Protein 2VW8 (pdb70)

Nearest PDB structures (foldseek):
  3dh8-assembly1_A  TM=9.959E-01  e=2.891E-63  Pseudomonas aeruginosa
  7r3f-assembly1_A  TM=9.968E-01  e=2.001E-63  Pseudomonas aeruginosa PAO1
  7r3e-assembly1_B  TM=9.995E-01  e=2.630E-62  Pseudomonas aeruginosa PAO1
  7r3e-assembly1_A  TM=9.960E-01  e=5.164E-62  Pseudomonas aeruginosa PAO1
  7tz9-assembly1_A  TM=9.793E-01  e=2.973E-62  Pseudomonas aeruginosa UCBPP-PA14

Structure (mmCIF, N/CA/C/O backbone):
data_2VW8
#
_entry.id   2VW8
#
_cell.length_a   103.370
_cell.length_b   57.690
_cell.length_c   50.240
_cell.angle_alpha   90.00
_cell.angle_beta   97.07
_cell.angle_gamma   90.00
#
_symmetry.space_group_name_H-M   'C 1 2 1'
#
loop_
_entity.id
_entity.type
_entity.pdbx_description
1 polymer PA1000
2 non-polymer 'FE (II) ION'
3 non-polymer 'CACODYLATE ION'
4 non-polymer 1,2-ETHANEDIOL
5 water water
#
loop_
_atom_site.group_PDB
_atom_site.id
_atom_site.type_symbol
_atom_site.label_atom_id
_atom_site.label_alt_id
_atom_site.label_comp_id
_atom_site.label_asym_id
_atom_site.label_entity_id
_atom_site.label_seq_id
_atom_site.pdbx_PDB_ins_code
_atom_site.Cartn_x
_atom_site.Cartn_y
_atom_site.Cartn_z
_atom_site.occupancy
_atom_site.B_iso_or_equiv
_atom_site.auth_seq_id
_atom_site.auth_comp_id
_atom_site.auth_asym_id
_atom_site.auth_atom_id
_atom_site.pdbx_PDB_model_num
ATOM 1 N N . GLY A 1 1 ? 31.558 12.307 -15.549 1.00 28.45 -1 GLY A N 1
ATOM 2 C CA . GLY A 1 1 ? 31.674 10.894 -16.006 1.00 27.85 -1 GLY A CA 1
ATOM 3 C C . GLY A 1 1 ? 31.338 9.934 -14.888 1.00 26.34 -1 GLY A C 1
ATOM 4 O O . GLY A 1 1 ? 30.700 10.318 -13.915 1.00 26.05 -1 GLY A O 1
ATOM 5 N N . SER A 1 2 ? 31.758 8.681 -15.028 1.00 26.13 0 SER A N 1
ATOM 6 C CA A SER A 1 2 ? 31.550 7.683 -13.985 0.50 25.15 0 SER A CA 1
ATOM 7 C CA B SER A 1 2 ? 31.555 7.684 -13.978 0.50 25.30 0 SER A CA 1
ATOM 8 C C . SER A 1 2 ? 32.625 7.847 -12.901 1.00 24.50 0 SER A C 1
ATOM 9 O O . SER A 1 2 ? 33.808 7.976 -13.204 1.00 25.20 0 SER A O 1
ATOM 14 N N . MET A 1 3 ? 32.216 7.839 -11.640 1.00 24.39 1 MET A N 1
ATOM 15 C CA A MET A 1 3 ? 33.160 7.955 -10.529 0.50 23.47 1 MET A CA 1
ATOM 16 C CA B MET A 1 3 ? 33.172 7.937 -10.553 0.50 24.14 1 MET A CA 1
ATOM 17 C C . MET A 1 3 ? 32.937 6.827 -9.539 1.00 22.93 1 MET A C 1
ATOM 18 O O . MET A 1 3 ? 31.841 6.260 -9.454 1.00 22.88 1 MET A O 1
ATOM 27 N N . LEU A 1 4 ? 33.980 6.516 -8.787 1.00 23.08 2 LEU A N 1
ATOM 28 C CA . LEU A 1 4 ? 33.929 5.447 -7.824 1.00 22.30 2 LEU A CA 1
ATOM 29 C C . LEU A 1 4 ? 33.461 5.914 -6.445 1.00 21.48 2 LEU A C 1
ATOM 30 O O . LEU A 1 4 ? 33.677 5.213 -5.467 1.00 2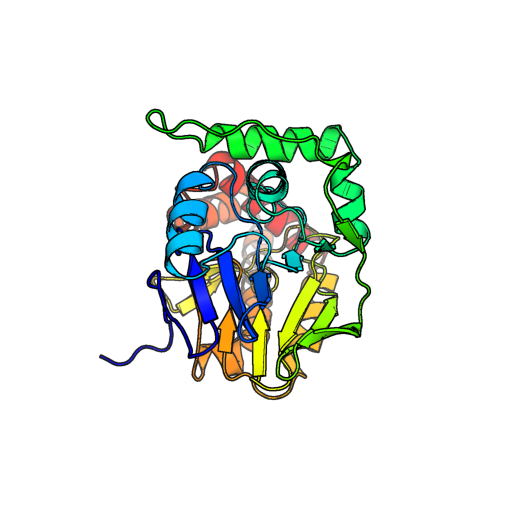0.22 2 LEU A O 1
ATOM 35 N N . ARG A 1 5 ? 32.819 7.086 -6.381 1.00 22.00 3 ARG A N 1
ATOM 36 C CA . ARG A 1 5 ? 32.249 7.616 -5.132 1.00 22.03 3 ARG A CA 1
ATOM 37 C C . ARG A 1 5 ? 30.875 8.233 -5.386 1.00 22.09 3 ARG A C 1
ATOM 38 O O . ARG A 1 5 ? 30.702 9.000 -6.341 1.00 23.63 3 ARG A O 1
ATOM 46 N N . LEU A 1 6 ? 29.904 7.886 -4.542 1.00 20.96 4 LEU A N 1
ATOM 47 C CA . LEU A 1 6 ? 28.583 8.516 -4.553 1.00 21.33 4 LEU A CA 1
ATOM 48 C C . LEU A 1 6 ? 28.499 9.411 -3.334 1.00 20.56 4 LEU A C 1
ATOM 49 O O . LEU A 1 6 ? 28.689 8.956 -2.206 1.00 19.55 4 LEU A O 1
ATOM 54 N N . SER A 1 7 ? 28.218 10.686 -3.553 1.00 20.98 5 SER A N 1
ATOM 55 C CA . SER A 1 7 ? 28.389 11.680 -2.507 1.00 21.45 5 SER A CA 1
ATOM 56 C C . SER A 1 7 ? 27.336 12.777 -2.559 1.00 22.03 5 SER A C 1
ATOM 57 O O . SER A 1 7 ? 27.665 13.960 -2.413 1.00 24.34 5 SER A O 1
ATOM 60 N N . ALA A 1 8 ? 26.084 12.391 -2.807 1.00 21.52 6 ALA A N 1
ATOM 61 C CA . ALA A 1 8 ? 24.964 13.331 -2.886 1.00 21.22 6 ALA A CA 1
ATOM 62 C C . ALA A 1 8 ? 23.798 12.823 -2.032 1.00 20.25 6 ALA A C 1
ATOM 63 O O . ALA A 1 8 ? 23.471 11.630 -2.082 1.00 21.60 6 ALA A O 1
ATOM 65 N N . PRO A 1 9 ? 23.174 13.709 -1.236 1.00 19.07 7 PRO A N 1
ATOM 66 C CA . PRO A 1 9 ? 21.976 13.315 -0.494 1.00 18.49 7 PRO A CA 1
ATOM 67 C C . PRO A 1 9 ? 20.913 12.704 -1.396 1.00 18.40 7 PRO A C 1
ATOM 68 O O . PRO A 1 9 ? 20.694 13.178 -2.522 1.00 19.56 7 PRO A O 1
ATOM 72 N N . GLY A 1 10 ? 20.262 11.657 -0.899 1.00 17.33 8 GLY A N 1
ATOM 73 C CA . GLY A 1 10 ? 19.235 10.937 -1.645 1.00 17.94 8 GLY A CA 1
ATOM 74 C C . GLY A 1 10 ? 19.580 9.476 -1.799 1.00 17.18 8 GLY A C 1
ATOM 75 O O . GLY A 1 10 ? 20.392 8.934 -1.056 1.00 15.93 8 GLY A O 1
ATOM 76 N N . GLN A 1 11 ? 18.963 8.828 -2.775 1.00 17.95 9 GLN A N 1
ATOM 77 C CA . GLN A 1 11 ? 19.126 7.391 -2.942 1.00 18.29 9 GLN A CA 1
ATOM 78 C C . GLN A 1 11 ? 20.527 7.053 -3.431 1.00 17.84 9 GLN A C 1
ATOM 79 O O . GLN A 1 11 ? 21.027 7.673 -4.380 1.00 19.17 9 GLN A O 1
ATOM 85 N N . LEU A 1 12 ? 21.163 6.094 -2.765 1.00 17.07 10 LEU A N 1
ATOM 86 C CA . LEU A 1 12 ? 22.475 5.575 -3.167 1.00 16.68 10 LEU A CA 1
ATOM 87 C C . LEU A 1 12 ? 22.377 4.182 -3.779 1.00 16.82 10 LEU A C 1
ATOM 88 O O . LEU A 1 12 ? 23.223 3.788 -4.578 1.00 17.51 10 LEU A O 1
ATOM 93 N N . ASP A 1 13 ? 21.351 3.434 -3.390 1.00 16.58 11 ASP A N 1
ATOM 94 C CA . ASP A 1 13 ? 21.142 2.075 -3.857 1.00 16.70 11 ASP A CA 1
ATOM 95 C C . ASP A 1 13 ? 19.661 1.816 -3.599 1.00 16.95 11 ASP A C 1
ATOM 96 O O . ASP A 1 13 ? 18.999 2.659 -2.985 1.00 17.00 11 ASP A O 1
ATOM 101 N N . ASP A 1 14 ? 19.120 0.695 -4.046 1.00 17.56 12 ASP A N 1
ATOM 102 C CA . ASP A 1 14 ? 17.665 0.544 -3.916 1.00 18.04 12 ASP A CA 1
ATOM 103 C C . ASP A 1 14 ? 17.189 0.357 -2.473 1.00 17.23 12 ASP A C 1
ATOM 104 O O . ASP A 1 14 ? 16.006 0.542 -2.213 1.00 17.85 12 ASP A O 1
ATOM 109 N N . ASP A 1 15 ? 18.100 0.065 -1.538 1.00 15.41 13 ASP A N 1
ATOM 110 C CA . ASP A 1 15 ? 17.758 -0.046 -0.115 1.00 14.36 13 ASP A CA 1
ATOM 111 C C . ASP A 1 15 ? 18.385 1.036 0.763 1.00 13.13 13 ASP A C 1
ATOM 112 O O . ASP A 1 15 ? 18.236 0.992 1.982 1.00 13.06 13 ASP A O 1
ATOM 117 N N . LEU A 1 16 ? 19.086 1.997 0.168 1.00 12.92 14 LEU A N 1
ATOM 118 C CA . LEU A 1 16 ? 20.001 2.856 0.922 1.00 12.34 14 LEU A CA 1
ATOM 119 C C . LEU A 1 16 ? 19.910 4.297 0.466 1.00 12.35 14 LEU A C 1
ATOM 120 O O . LEU A 1 16 ? 19.996 4.573 -0.732 1.00 13.31 14 LEU A O 1
ATOM 125 N N . CYS A 1 17 ? 19.770 5.204 1.429 1.00 12.05 15 CYS A N 1
ATOM 126 C CA . CYS A 1 17 ? 19.780 6.636 1.169 1.00 12.73 15 CYS A CA 1
ATOM 127 C C . CYS A 1 17 ? 20.773 7.326 2.079 1.00 12.00 15 CYS A C 1
ATOM 128 O O . CYS A 1 17 ? 21.063 6.848 3.169 1.00 11.86 15 CYS A O 1
ATOM 131 N N . LEU A 1 18 ? 21.286 8.456 1.604 1.00 12.21 16 LEU A N 1
ATOM 132 C CA . LEU A 1 18 ? 22.133 9.339 2.390 1.00 11.76 16 LEU A CA 1
ATOM 133 C C . LEU A 1 18 ? 21.265 10.510 2.862 1.00 12.05 16 LEU A C 1
ATOM 134 O O . LEU A 1 18 ? 20.635 11.201 2.038 1.00 12.47 16 LEU A O 1
ATOM 139 N N . LEU A 1 19 ? 21.218 10.700 4.179 1.00 11.36 17 LEU A N 1
ATOM 140 C CA . LEU A 1 19 ? 20.514 11.805 4.798 1.00 12.12 17 LEU A CA 1
ATOM 141 C C . LEU A 1 19 ? 21.504 12.820 5.290 1.00 12.16 17 LEU A C 1
ATOM 142 O O . LEU A 1 19 ? 22.597 12.480 5.740 1.00 11.26 17 LEU A O 1
ATOM 147 N N . GLY A 1 20 ? 21.103 14.080 5.218 1.00 12.76 18 GLY A N 1
ATOM 148 C CA . GLY A 1 20 ? 21.908 15.172 5.743 1.00 13.70 18 GLY A CA 1
ATOM 149 C C . GLY A 1 20 ? 23.071 15.602 4.875 1.00 14.15 18 GLY A C 1
ATOM 150 O O . GLY A 1 20 ? 22.966 15.708 3.648 1.00 15.34 18 GLY A O 1
ATOM 151 N N . ASP A 1 21 ? 24.180 15.872 5.554 1.00 14.48 19 ASP A N 1
ATOM 152 C CA . ASP A 1 21 ? 25.397 16.426 4.979 1.00 14.79 19 ASP A CA 1
ATOM 153 C C . ASP A 1 21 ? 26.339 15.288 4.623 1.00 14.38 19 ASP A C 1
ATOM 154 O O . ASP A 1 21 ? 26.669 14.467 5.477 1.00 14.19 19 ASP A O 1
ATOM 159 N N . VAL A 1 22 ? 26.805 15.268 3.377 1.00 15.14 20 VAL A N 1
ATOM 160 C CA . VAL A 1 22 ? 27.745 14.236 2.940 1.00 15.09 20 VAL A CA 1
ATOM 161 C C . VAL A 1 22 ? 29.007 14.203 3.808 1.00 14.48 20 VAL A C 1
ATOM 162 O O . VAL A 1 22 ? 29.666 13.169 3.894 1.00 14.71 20 VAL A O 1
ATOM 166 N N . GLN A 1 23 ? 29.318 15.319 4.467 1.00 14.21 21 GLN A N 1
ATOM 167 C CA . GLN A 1 23 ? 30.486 15.396 5.358 1.00 14.54 21 GLN A CA 1
ATOM 168 C C . GLN A 1 23 ? 30.307 14.620 6.656 1.00 13.28 21 GLN A C 1
ATOM 169 O O . GLN A 1 23 ? 31.283 14.097 7.190 1.00 13.03 21 GLN A O 1
ATOM 175 N N . VAL A 1 24 ? 29.083 14.580 7.177 1.00 12.51 22 VAL A N 1
ATOM 176 C CA . VAL A 1 24 ? 28.761 13.811 8.385 1.00 12.24 22 VAL A CA 1
ATOM 177 C C . VAL A 1 24 ? 27.398 13.141 8.171 1.00 11.82 22 VAL A C 1
ATOM 178 O O . VAL A 1 24 ? 26.388 13.512 8.766 1.00 11.93 22 VAL A O 1
ATOM 182 N N . PRO A 1 25 ? 27.365 12.158 7.270 1.00 11.44 23 PRO A N 1
ATOM 183 C CA . PRO A 1 25 ? 26.102 11.622 6.813 1.00 11.57 23 PRO A CA 1
ATOM 184 C C . PRO A 1 25 ? 25.449 10.651 7.778 1.00 11.27 23 PRO A C 1
ATOM 185 O O . PRO A 1 25 ? 26.119 9.995 8.571 1.00 11.12 23 PRO A O 1
ATOM 189 N N . VAL A 1 26 ? 24.131 10.551 7.676 1.00 10.90 24 VAL A N 1
ATOM 190 C CA . VAL A 1 26 ? 23.382 9.477 8.307 1.00 10.83 24 VAL A CA 1
ATOM 191 C C . VAL A 1 26 ? 22.785 8.649 7.186 1.00 10.77 24 VAL A C 1
ATOM 192 O O . VAL A 1 26 ? 22.189 9.185 6.260 1.00 10.94 24 VAL A O 1
ATOM 196 N N . PHE A 1 27 ? 22.950 7.338 7.266 1.00 9.41 25 PHE A N 1
ATOM 197 C CA . PHE A 1 27 ? 22.466 6.446 6.228 1.00 10.07 25 PHE A CA 1
ATOM 198 C C . PHE A 1 27 ? 21.158 5.833 6.645 1.00 10.34 25 PHE A C 1
ATOM 199 O O . PHE A 1 27 ? 20.961 5.507 7.806 1.00 10.92 25 PHE A O 1
ATOM 207 N N . LEU A 1 28 ? 20.245 5.745 5.689 1.00 10.59 26 LEU A N 1
ATOM 208 C CA . LEU A 1 28 ? 18.923 5.160 5.905 1.00 11.36 26 LEU A CA 1
ATOM 209 C C . LEU A 1 28 ? 18.824 3.843 5.128 1.00 11.63 26 LEU A C 1
ATOM 210 O O . LEU A 1 28 ? 19.015 3.842 3.902 1.00 12.33 26 LEU A O 1
ATOM 215 N N . LEU A 1 29 ? 18.524 2.750 5.834 1.00 12.16 27 LEU A N 1
ATOM 216 C CA . LEU A 1 29 ? 18.332 1.436 5.230 1.00 12.55 27 LEU A CA 1
ATOM 217 C C . LEU A 1 29 ? 16.868 1.070 5.270 1.00 13.83 27 LEU A C 1
ATOM 218 O O . LEU A 1 29 ? 16.262 1.082 6.338 1.00 13.48 27 LEU A O 1
ATOM 223 N N . ARG A 1 30 ? 16.311 0.700 4.123 1.00 14.83 28 ARG A N 1
ATOM 224 C CA . ARG A 1 30 ? 14.946 0.199 4.075 1.00 16.30 28 ARG A CA 1
ATOM 225 C C . ARG A 1 30 ? 14.988 -1.308 4.296 1.00 16.87 28 ARG A C 1
ATOM 226 O O . ARG A 1 30 ? 15.452 -2.067 3.437 1.00 17.86 28 ARG A O 1
ATOM 234 N N . LEU A 1 31 ? 14.486 -1.740 5.446 1.00 16.64 29 LEU A N 1
ATOM 235 C CA . LEU A 1 31 ? 14.536 -3.143 5.854 1.00 16.70 29 LEU A CA 1
ATOM 236 C C . LEU A 1 31 ? 13.300 -3.922 5.412 1.00 17.88 29 LEU A C 1
ATOM 237 O O . LEU A 1 31 ? 13.317 -5.151 5.382 1.00 18.56 29 LEU A O 1
ATOM 242 N N . GLY A 1 32 ? 12.229 -3.204 5.098 1.00 18.38 30 GLY A N 1
ATOM 243 C CA . GLY A 1 32 ? 10.972 -3.814 4.668 1.00 20.40 30 GLY A CA 1
ATOM 244 C C . GLY A 1 32 ? 9.995 -2.718 4.297 1.00 21.22 30 GLY A C 1
ATOM 245 O O . GLY A 1 32 ? 10.366 -1.540 4.272 1.00 21.17 30 GLY A O 1
ATOM 246 N N . GLU A 1 33 ? 8.751 -3.095 4.013 1.00 23.09 31 GLU A N 1
ATOM 247 C CA . GLU A 1 33 ? 7.711 -2.116 3.687 1.00 24.46 31 GLU A CA 1
ATOM 248 C C . GLU A 1 33 ? 7.557 -1.052 4.766 1.00 24.09 31 GLU A C 1
ATOM 249 O O . GLU A 1 33 ? 7.391 0.127 4.455 1.00 25.14 31 GLU A O 1
A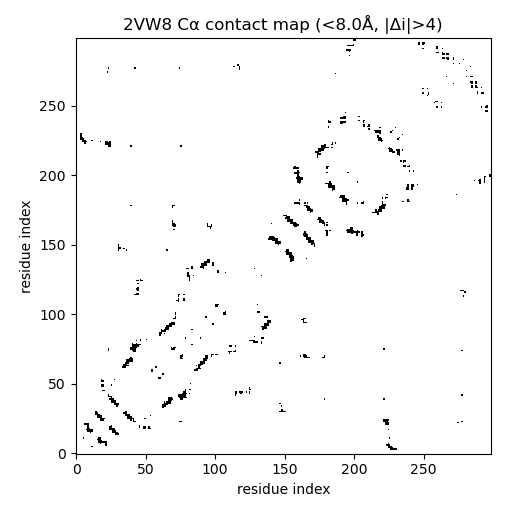TOM 255 N N . ALA A 1 34 ? 7.605 -1.478 6.027 1.00 23.32 32 ALA A N 1
ATOM 256 C CA . ALA A 1 34 ? 7.401 -0.583 7.167 1.00 22.52 32 ALA A CA 1
ATOM 257 C C . ALA A 1 34 ? 8.472 -0.786 8.235 1.00 20.82 32 ALA A C 1
ATOM 258 O O . ALA A 1 34 ? 8.174 -0.835 9.430 1.00 21.27 32 ALA A O 1
ATOM 260 N N . SER A 1 35 ? 9.724 -0.916 7.804 1.00 19.05 33 SER A N 1
ATOM 261 C CA . SER A 1 35 ? 10.827 -1.069 8.733 1.00 17.66 33 SER A CA 1
ATOM 262 C C . SER A 1 35 ? 12.070 -0.425 8.148 1.00 15.72 33 SER A C 1
ATOM 263 O O . SER A 1 35 ? 12.379 -0.625 6.979 1.00 15.05 33 SER A O 1
ATOM 266 N N . TRP A 1 36 ? 12.770 0.356 8.969 1.00 14.80 34 TRP A N 1
ATOM 267 C CA . TRP A 1 36 ? 13.965 1.076 8.547 1.00 14.49 34 TRP A CA 1
ATOM 268 C C . TRP A 1 36 ? 15.019 1.079 9.641 1.00 13.45 34 TRP A C 1
ATOM 269 O O . TRP A 1 36 ? 14.709 0.908 10.823 1.00 13.21 34 TRP A O 1
ATOM 280 N N . ALA A 1 37 ? 16.266 1.293 9.235 1.00 12.18 35 ALA A N 1
ATOM 281 C CA . ALA A 1 37 ? 17.377 1.480 10.160 1.00 11.54 35 ALA A CA 1
ATOM 282 C C . ALA A 1 37 ? 18.165 2.698 9.747 1.00 10.70 35 ALA A C 1
ATOM 283 O O . ALA A 1 37 ? 18.225 3.041 8.561 1.00 10.65 35 ALA A O 1
ATOM 285 N N . LEU A 1 38 ? 18.777 3.344 10.732 1.00 10.75 36 LEU A N 1
ATOM 286 C CA . LEU A 1 38 ? 19.742 4.403 10.509 1.00 10.12 36 LEU A CA 1
ATOM 287 C C . LEU A 1 38 ? 21.120 3.855 10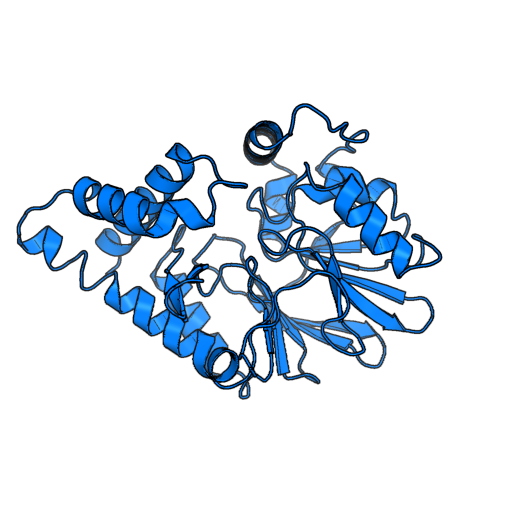.818 1.00 9.65 36 LEU A C 1
ATOM 288 O O . LEU A 1 38 ? 21.267 2.989 11.684 1.00 9.97 36 LEU A O 1
ATOM 293 N N . VAL A 1 39 ? 22.134 4.370 10.125 1.00 9.38 37 VAL A N 1
ATOM 294 C CA . VAL A 1 39 ? 23.538 4.021 10.398 1.00 9.02 37 VAL A CA 1
ATOM 295 C C . VAL A 1 39 ? 24.355 5.295 10.461 1.00 9.31 37 VAL A C 1
ATOM 296 O O . VAL A 1 39 ? 24.292 6.119 9.539 1.00 9.08 37 VAL A O 1
ATOM 300 N N . GLU A 1 40 ? 25.111 5.424 11.553 1.00 8.51 38 GLU A N 1
ATOM 301 C CA . GLU A 1 40 ? 25.912 6.589 11.955 1.00 8.94 38 GLU A CA 1
ATOM 302 C C . GLU A 1 40 ? 25.051 7.646 12.632 1.00 9.41 38 GLU A C 1
ATOM 303 O O . GLU A 1 40 ? 23.909 7.863 12.257 1.00 9.91 38 GLU A O 1
ATOM 309 N N . GLY A 1 41 ? 25.611 8.278 13.663 1.00 9.85 39 GLY A N 1
ATOM 310 C CA . GLY A 1 41 ? 24.831 9.134 14.562 1.00 9.97 39 GLY A CA 1
ATOM 311 C C . GLY A 1 41 ? 25.085 10.623 14.449 1.00 9.99 39 GLY A C 1
ATOM 312 O O . GLY A 1 41 ? 24.458 11.396 15.167 1.00 10.21 39 GLY A O 1
ATOM 313 N N . GLY A 1 42 ? 25.998 11.028 13.571 1.00 9.87 40 GLY A N 1
ATOM 314 C CA . GLY A 1 42 ? 26.163 12.417 13.172 1.00 10.10 40 GLY A CA 1
ATOM 315 C C . GLY A 1 42 ? 26.495 13.450 14.231 1.00 9.76 40 GLY A C 1
ATOM 316 O O . GLY A 1 42 ? 27.006 13.144 15.315 1.00 9.51 40 GLY A O 1
ATOM 317 N N . ILE A 1 43 ? 26.223 14.699 13.872 1.00 9.77 41 ILE A N 1
ATOM 318 C CA . ILE A 1 43 ? 26.414 15.850 14.756 1.00 9.90 41 ILE A CA 1
ATOM 319 C C . ILE A 1 43 ? 25.063 16.482 15.089 1.00 10.48 41 ILE A C 1
ATOM 320 O O . ILE A 1 43 ? 24.177 16.580 14.240 1.00 10.78 41 ILE A O 1
ATOM 325 N N . SER A 1 44 ? 24.931 16.929 16.339 1.00 11.12 42 SER A N 1
ATOM 326 C CA . SER A 1 44 ? 23.670 17.450 16.876 1.00 11.49 42 SER A CA 1
ATOM 327 C C . SER A 1 44 ? 23.036 18.513 16.006 1.00 12.33 42 SER A C 1
ATOM 328 O O . SER A 1 44 ? 21.830 18.496 15.788 1.00 13.46 42 SER A O 1
ATOM 331 N N . ARG A 1 45 ? 23.847 19.433 15.492 1.00 12.29 43 ARG A N 1
ATOM 332 C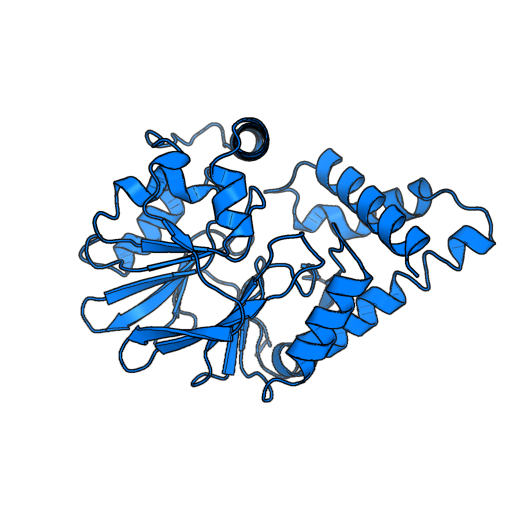 CA . ARG A 1 45 ? 23.324 20.572 14.751 1.00 13.18 43 ARG A CA 1
ATOM 333 C C . ARG A 1 45 ? 22.584 20.171 13.475 1.00 13.29 43 ARG A C 1
ATOM 334 O O . ARG A 1 45 ? 21.782 20.947 12.966 1.00 14.25 43 ARG A O 1
ATOM 342 N N . ASP A 1 46 ? 22.813 18.950 12.997 1.00 12.68 44 ASP A N 1
ATOM 343 C CA . ASP A 1 46 ? 22.131 18.452 11.794 1.00 12.60 44 ASP A CA 1
ATOM 344 C C . ASP A 1 46 ? 20.770 17.820 12.078 1.00 13.25 44 ASP A C 1
ATOM 345 O O . ASP A 1 46 ? 20.144 17.259 11.175 1.00 13.60 44 ASP A O 1
ATOM 350 N N . ALA A 1 47 ? 20.281 17.921 13.310 1.00 13.38 45 ALA A N 1
ATOM 351 C CA . ALA A 1 47 ? 19.048 17.231 13.713 1.00 13.80 45 ALA A CA 1
ATOM 352 C C . ALA A 1 47 ? 17.864 17.519 12.785 1.00 14.55 45 ALA A C 1
ATOM 353 O O . ALA A 1 47 ? 17.223 16.591 12.288 1.00 14.46 45 ALA A O 1
ATOM 355 N N . GLU A 1 48 ? 17.586 18.787 12.526 1.00 15.52 46 GLU A N 1
ATOM 356 C CA . GLU A 1 48 ? 16.409 19.113 11.718 1.00 15.82 46 GLU A CA 1
ATOM 357 C C . GLU A 1 48 ? 16.610 18.820 10.227 1.00 15.54 46 GLU A C 1
ATOM 358 O O . GLU A 1 48 ? 15.648 18.511 9.525 1.00 15.99 46 GLU A O 1
ATOM 364 N N . LEU A 1 49 ? 17.848 18.891 9.751 1.00 14.33 47 LEU A N 1
ATOM 365 C CA . LEU A 1 49 ? 18.140 18.550 8.359 1.00 14.75 47 LEU A CA 1
ATOM 366 C C . LEU A 1 49 ? 17.930 17.056 8.128 1.00 13.95 47 LEU A C 1
ATOM 367 O O . LEU A 1 49 ? 17.263 16.650 7.162 1.00 14.08 47 LEU A O 1
ATOM 372 N N . VAL A 1 50 ? 18.504 16.246 9.011 1.00 13.72 48 VAL A N 1
ATOM 373 C CA . VAL A 1 50 ? 18.360 14.800 8.919 1.00 12.99 48 VAL A CA 1
ATOM 374 C C . VAL A 1 50 ? 16.900 14.393 9.109 1.00 13.74 48 VAL A C 1
ATOM 375 O O . VAL A 1 50 ? 16.417 13.512 8.407 1.00 13.67 48 VAL A O 1
ATOM 379 N N . TRP A 1 51 ? 16.197 15.059 10.025 1.00 14.30 49 TRP A N 1
ATOM 380 C CA . TRP A 1 51 ? 14.775 14.785 10.245 1.00 14.73 49 TRP A CA 1
ATOM 381 C C . TRP A 1 51 ? 13.962 15.065 8.982 1.00 15.47 49 TRP A C 1
ATOM 382 O O . TRP A 1 51 ? 13.119 14.259 8.576 1.00 15.27 49 TRP A O 1
ATOM 393 N N . ALA A 1 52 ? 14.215 16.211 8.358 1.00 15.70 50 ALA A N 1
ATOM 394 C CA . ALA A 1 52 ? 13.509 16.589 7.133 1.00 16.78 50 ALA A CA 1
ATOM 395 C C . ALA A 1 52 ? 13.712 15.544 6.044 1.00 16.47 50 ALA A C 1
ATOM 396 O O . ALA A 1 52 ? 12.760 15.127 5.392 1.00 17.65 50 ALA A O 1
ATOM 398 N N . ASP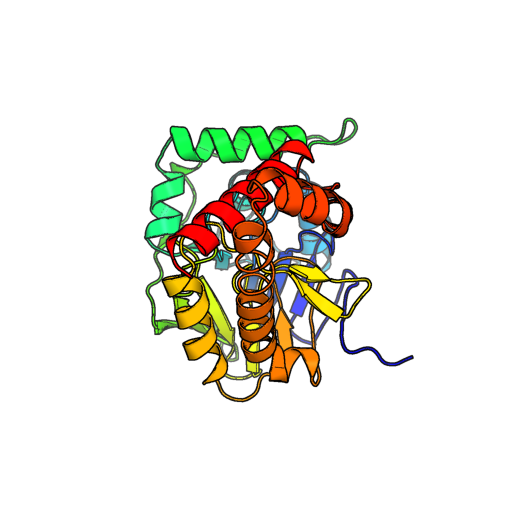 A 1 53 ? 14.956 15.131 5.839 1.00 15.86 51 ASP A N 1
ATOM 399 C CA . ASP A 1 53 ? 15.266 14.102 4.846 1.00 15.81 51 ASP A CA 1
ATOM 400 C C . ASP A 1 53 ? 14.609 12.770 5.186 1.00 15.84 51 ASP A C 1
ATOM 401 O O . ASP A 1 53 ? 14.021 12.133 4.318 1.00 15.84 51 ASP A O 1
ATOM 406 N N . LEU A 1 54 ? 14.722 12.353 6.445 1.00 15.77 52 LEU A N 1
ATOM 407 C CA . LEU A 1 54 ? 14.113 11.100 6.907 1.00 16.41 52 LEU A CA 1
ATOM 408 C C . LEU A 1 54 ? 12.629 11.028 6.561 1.00 17.43 52 LEU A C 1
ATOM 409 O O . LEU A 1 54 ? 12.145 10.010 6.064 1.00 17.61 52 LEU A O 1
ATOM 414 N N . CYS A 1 55 ? 11.913 12.120 6.812 1.00 18.54 53 CYS A N 1
ATOM 415 C CA . CYS A 1 55 ? 10.475 12.168 6.606 1.00 20.55 53 CYS A CA 1
ATOM 416 C C . CYS A 1 55 ? 10.085 12.212 5.127 1.00 21.33 53 CYS A C 1
ATOM 417 O O . CYS A 1 55 ? 8.930 11.966 4.800 1.00 23.09 53 CYS A O 1
ATOM 420 N N . ARG A 1 56 ? 11.032 12.524 4.243 1.00 21.54 54 ARG A N 1
ATOM 421 C CA . ARG A 1 56 ? 10.823 12.385 2.788 1.00 22.69 54 ARG A CA 1
ATOM 422 C C . ARG A 1 56 ? 10.664 10.921 2.379 1.00 22.41 54 ARG A C 1
ATOM 423 O O . ARG A 1 56 ? 9.932 10.616 1.439 1.00 23.56 54 ARG A O 1
ATOM 431 N N . TRP A 1 57 ? 11.384 10.034 3.067 1.00 21.12 55 TRP A N 1
ATOM 432 C CA . TRP A 1 57 ? 11.427 8.611 2.727 1.00 21.11 55 TRP A CA 1
ATOM 433 C C . TRP A 1 57 ? 10.501 7.771 3.594 1.00 21.28 55 TRP A C 1
ATOM 434 O O . TRP A 1 57 ? 9.910 6.796 3.121 1.00 21.98 55 TRP A O 1
ATOM 445 N N . VAL A 1 58 ? 10.397 8.140 4.868 1.00 21.22 56 VAL A N 1
ATOM 446 C CA . VAL A 1 58 ? 9.703 7.330 5.861 1.00 21.72 56 VAL A CA 1
ATOM 447 C C . VAL A 1 58 ? 8.388 7.999 6.239 1.00 23.28 56 VAL A C 1
ATOM 448 O O . VAL A 1 58 ? 8.376 9.075 6.829 1.00 23.81 56 VAL A O 1
ATOM 452 N N . ALA A 1 59 ? 7.281 7.349 5.903 1.00 24.86 57 ALA A N 1
ATOM 453 C CA . ALA A 1 59 ? 5.959 7.930 6.137 1.00 26.00 57 ALA A CA 1
ATOM 454 C C . ALA A 1 59 ? 5.636 8.062 7.625 1.00 26.37 57 ALA A C 1
ATOM 455 O O . ALA A 1 59 ? 4.979 9.019 8.036 1.00 28.15 57 ALA A O 1
ATOM 457 N N . ASP A 1 60 ? 6.093 7.104 8.426 1.00 25.39 58 ASP A N 1
ATOM 458 C CA . ASP A 1 60 ? 5.791 7.072 9.852 1.00 25.17 58 ASP A CA 1
ATOM 459 C C . ASP A 1 60 ? 7.070 6.827 10.653 1.00 23.71 58 ASP A C 1
ATOM 460 O O . ASP A 1 60 ? 7.660 5.762 10.526 1.00 23.14 58 ASP A O 1
ATOM 465 N N . PRO A 1 61 ? 7.479 7.792 11.502 1.00 23.17 59 PRO A N 1
ATOM 466 C CA . PRO A 1 61 ? 8.731 7.659 12.255 1.00 21.58 59 PRO A CA 1
ATOM 467 C C . PRO A 1 61 ? 8.777 6.456 13.199 1.00 20.83 59 PRO A C 1
ATOM 468 O O . PRO A 1 61 ? 9.865 6.031 13.598 1.00 19.46 59 PRO A O 1
ATOM 472 N N . SER A 1 62 ? 7.616 5.915 13.552 1.00 21.30 60 SER A N 1
ATOM 473 C CA A SER A 1 62 ? 7.552 4.716 14.383 0.50 21.35 60 SER A CA 1
ATOM 474 C CA B SER A 1 62 ? 7.557 4.720 14.388 0.50 21.03 60 SER A CA 1
ATOM 475 C C . SER A 1 62 ? 8.091 3.483 13.661 1.00 20.28 60 SER A C 1
ATOM 476 O O . SER A 1 62 ? 8.266 2.439 14.275 1.00 19.71 60 SER A O 1
ATOM 481 N N . GLN A 1 63 ? 8.351 3.608 12.358 1.00 19.55 61 GLN A N 1
ATOM 482 C CA . GLN A 1 63 ? 8.873 2.499 11.563 1.00 19.00 61 GLN A CA 1
ATOM 483 C C . GLN A 1 63 ? 10.400 2.418 11.567 1.00 17.25 61 GLN A C 1
ATOM 484 O O . GLN A 1 63 ? 10.960 1.485 11.005 1.00 16.90 61 GLN A O 1
ATOM 490 N N . VAL A 1 64 ? 11.071 3.383 12.188 1.00 15.77 62 VAL A N 1
ATOM 491 C CA . VAL A 1 64 ? 12.517 3.311 12.346 1.00 14.64 62 VAL A CA 1
ATOM 492 C C . VAL A 1 64 ? 12.843 2.465 13.572 1.00 14.47 62 VAL A C 1
ATOM 493 O O . VAL A 1 64 ? 12.533 2.847 14.709 1.00 14.44 62 VAL A O 1
ATOM 497 N N . HIS A 1 65 ? 13.460 1.313 13.338 1.00 13.85 63 HIS A N 1
ATOM 498 C CA . HIS A 1 65 ? 13.601 0.291 14.374 1.00 14.14 63 HIS A CA 1
ATOM 499 C C . HIS A 1 65 ? 15.005 0.149 14.929 1.00 13.39 63 HIS A C 1
ATOM 500 O O . HIS A 1 65 ? 15.167 -0.300 16.051 1.00 13.95 63 HIS A O 1
ATOM 507 N N . TYR A 1 66 ? 16.022 0.535 14.163 1.00 12.36 64 TYR A N 1
ATOM 508 C CA . TYR A 1 66 ? 17.394 0.380 14.627 1.00 12.09 64 TYR A CA 1
ATOM 509 C C . TYR A 1 66 ? 18.215 1.598 14.270 1.00 10.69 64 TYR A C 1
ATOM 510 O O . TYR A 1 66 ? 17.960 2.243 13.258 1.00 10.61 64 TYR A O 1
ATOM 519 N N . TRP A 1 67 ? 19.231 1.879 15.078 1.00 10.05 65 TRP A N 1
ATOM 520 C CA . TRP A 1 67 ? 20.172 2.939 14.783 1.00 9.82 65 TRP A CA 1
ATOM 521 C C . TRP A 1 67 ? 21.554 2.412 15.165 1.00 9.67 65 TRP A C 1
ATOM 522 O O . TRP A 1 67 ? 21.839 2.215 16.352 1.00 10.11 65 TRP A O 1
ATOM 533 N N . LEU A 1 68 ? 22.369 2.147 14.148 1.00 9.57 66 LEU A N 1
ATOM 534 C CA . LEU A 1 68 ? 23.670 1.508 14.316 1.00 9.43 66 LEU A CA 1
ATOM 535 C C . LEU A 1 68 ? 24.737 2.581 14.482 1.00 9.01 66 LEU A C 1
ATOM 536 O O . LEU A 1 68 ? 24.806 3.502 13.673 1.00 9.40 66 LEU A O 1
ATOM 541 N N . ILE A 1 69 ? 25.573 2.439 15.501 1.00 8.78 67 ILE A N 1
ATOM 542 C CA . ILE A 1 69 ? 26.554 3.455 15.864 1.00 8.82 67 ILE A CA 1
ATOM 543 C C . ILE A 1 69 ? 27.942 2.834 15.855 1.00 8.89 67 ILE A C 1
ATOM 544 O O . ILE A 1 69 ? 28.175 1.833 16.495 1.00 9.51 67 ILE A O 1
ATOM 549 N N . THR A 1 70 ? 28.860 3.450 15.116 1.00 8.45 68 THR A N 1
ATOM 550 C CA . THR A 1 70 ? 30.217 2.927 14.994 1.00 9.07 68 THR A CA 1
ATOM 551 C C . THR A 1 70 ? 31.105 3.220 16.202 1.00 9.27 68 THR A C 1
ATOM 552 O O . THR A 1 70 ? 31.901 2.364 16.610 1.00 10.06 68 THR A O 1
ATOM 556 N N . HIS A 1 71 ? 30.993 4.427 16.762 1.00 9.75 69 HIS A N 1
ATOM 557 C CA . HIS A 1 71 ? 31.845 4.830 17.867 1.00 9.86 69 HIS A CA 1
ATOM 558 C C . HIS A 1 71 ? 31.345 6.081 18.575 1.00 9.68 69 HIS A C 1
ATOM 559 O O . HIS A 1 71 ? 30.418 6.753 18.113 1.00 9.93 69 HIS A O 1
ATOM 566 N N . LYS A 1 72 ? 31.976 6.366 19.717 1.00 9.83 70 LYS A N 1
ATOM 567 C CA . LYS A 1 72 ? 31.511 7.356 20.683 1.00 10.37 70 LYS A CA 1
ATOM 568 C C . LYS A 1 72 ? 31.920 8.778 20.364 1.00 10.42 70 LYS A C 1
ATOM 569 O O . LYS A 1 72 ? 31.549 9.707 21.088 1.00 10.96 70 LYS A O 1
ATOM 575 N N . HIS A 1 73 ? 32.712 8.976 19.316 1.00 9.60 71 HIS A N 1
ATOM 576 C CA . HIS A 1 73 ? 33.166 10.324 19.028 1.00 9.60 71 HIS A CA 1
ATOM 577 C C . HIS A 1 73 ? 31.966 11.237 18.779 1.00 9.19 71 HIS A C 1
ATOM 578 O O . HIS A 1 73 ? 30.931 10.789 18.303 1.00 8.96 71 HIS A O 1
ATOM 585 N N . TYR A 1 74 ? 32.145 12.517 19.081 1.00 9.64 72 TYR A N 1
ATOM 586 C CA . TYR A 1 74 ? 31.058 13.512 19.119 1.00 9.80 72 TYR A CA 1
ATOM 587 C C . TYR A 1 74 ? 30.318 13.629 17.777 1.00 9.61 72 TYR A C 1
ATOM 588 O O . TYR A 1 74 ? 29.139 13.981 17.740 1.00 10.87 72 TYR A O 1
ATOM 597 N N . ASP A 1 75 ? 31.010 13.304 16.682 1.00 9.80 73 ASP A N 1
ATOM 598 C CA . ASP A 1 75 ? 30.481 13.445 15.321 1.00 9.76 73 ASP A CA 1
ATOM 599 C C . ASP A 1 75 ? 29.877 12.142 14.801 1.00 9.79 73 ASP A C 1
ATOM 600 O O . ASP A 1 75 ? 29.520 12.059 13.638 1.00 9.68 73 ASP A O 1
ATOM 605 N N . HIS A 1 76 ? 29.750 11.149 15.679 1.00 9.76 74 HIS A N 1
ATOM 606 C CA . HIS A 1 76 ? 29.138 9.878 15.339 1.00 9.13 74 HIS A CA 1
ATOM 607 C C . HIS A 1 76 ? 27.987 9.460 16.242 1.00 9.86 74 HIS A C 1
ATOM 608 O O . HIS A 1 76 ? 27.434 8.376 16.086 1.00 10.02 74 HIS A O 1
ATOM 615 N N . CYS A 1 77 ? 27.607 10.333 17.167 1.00 9.69 75 CYS A N 1
ATOM 616 C CA . CYS A 1 77 ? 26.478 10.078 18.057 1.00 10.09 75 CYS A CA 1
ATOM 617 C C . CYS A 1 77 ? 25.732 11.357 18.474 1.00 10.03 75 CYS A C 1
ATOM 618 O O . CYS A 1 77 ? 24.846 11.310 19.327 1.00 10.51 75 CYS A O 1
ATOM 621 N N . GLY A 1 78 ? 26.061 12.496 17.868 1.00 9.74 76 GLY A N 1
ATOM 622 C CA . GLY A 1 78 ? 25.512 13.759 18.322 1.00 10.64 76 GLY A CA 1
ATOM 623 C C . GLY A 1 78 ? 24.020 13.926 18.114 1.00 10.91 76 GLY A C 1
ATOM 624 O O . GLY A 1 78 ? 23.392 14.724 18.785 1.00 11.82 76 GLY A O 1
ATOM 625 N N . LEU A 1 79 ? 23.454 13.189 17.170 1.00 10.30 77 LEU A N 1
ATOM 626 C CA . LEU A 1 79 ? 22.022 13.300 16.894 1.00 10.73 77 LEU A CA 1
ATOM 627 C C . LEU A 1 79 ? 21.154 12.535 17.877 1.00 11.31 77 LEU A C 1
ATOM 628 O O . LEU A 1 79 ? 19.953 12.772 17.943 1.00 11.35 77 LEU A O 1
ATOM 633 N N . LEU A 1 80 ? 21.747 11.589 18.602 1.00 10.93 78 LEU A N 1
ATOM 634 C CA . LEU A 1 80 ? 20.959 10.622 19.377 1.00 11.59 78 LEU A CA 1
ATOM 635 C C . LEU A 1 80 ? 19.974 11.259 20.370 1.00 12.42 78 LEU A C 1
ATOM 636 O O . LEU A 1 80 ? 18.807 10.895 20.373 1.00 12.51 78 LEU A O 1
ATOM 641 N N . PRO A 1 81 ? 20.427 12.209 21.211 1.00 12.95 79 PRO A N 1
ATOM 642 C CA . PRO A 1 81 ? 19.505 12.820 22.183 1.00 13.75 79 PRO A CA 1
ATOM 643 C C . PRO A 1 81 ? 18.401 13.674 21.573 1.00 14.34 79 PRO A C 1
ATOM 644 O O . PRO A 1 81 ? 17.399 13.984 22.238 1.00 15.11 79 PRO A O 1
ATOM 648 N N . TYR A 1 82 ? 18.591 14.063 20.321 1.00 13.78 80 TYR A N 1
ATOM 649 C CA . TYR A 1 82 ? 17.694 14.976 19.634 1.00 14.26 80 TYR A CA 1
ATOM 650 C C . TYR A 1 82 ? 16.666 14.255 18.793 1.00 14.61 80 TYR A C 1
ATOM 651 O O . TYR A 1 82 ? 15.523 14.677 18.732 1.00 16.20 80 TYR A O 1
ATOM 660 N N . LEU A 1 83 ? 17.069 13.165 18.147 1.00 13.52 81 LEU A N 1
ATOM 661 C CA . LEU A 1 83 ? 16.136 12.434 17.289 1.00 13.79 81 LEU A CA 1
ATOM 662 C C . LEU A 1 83 ? 15.546 11.183 17.921 1.00 13.89 81 LEU A C 1
ATOM 663 O O . LEU A 1 83 ? 14.457 10.787 17.546 1.00 14.74 81 LEU A O 1
ATOM 668 N N . CYS A 1 84 ? 16.226 10.543 18.871 1.00 13.98 82 CYS A N 1
ATOM 669 C CA . CYS A 1 84 ? 15.628 9.348 19.481 1.00 14.86 82 CYS A CA 1
ATOM 670 C C . CYS A 1 84 ? 14.246 9.614 20.108 1.00 16.03 82 CYS A C 1
ATOM 671 O O . CYS A 1 84 ? 13.340 8.789 19.958 1.00 17.09 82 CYS A O 1
ATOM 674 N N . PRO A 1 85 ? 14.061 10.762 20.793 1.00 16.81 83 PRO A N 1
ATOM 675 C CA . PRO A 1 85 ? 12.699 11.084 21.278 1.00 18.02 83 PRO A CA 1
ATOM 676 C C . PRO A 1 85 ? 11.591 11.125 20.207 1.00 18.46 83 PRO A C 1
ATOM 677 O O . PRO A 1 85 ? 10.404 10.989 20.546 1.00 20.03 83 PRO A O 1
ATOM 681 N N . ARG A 1 86 ? 11.966 11.325 18.942 1.00 17.69 84 ARG A N 1
ATOM 682 C CA . ARG A 1 86 ? 11.018 11.340 17.824 1.00 18.35 84 ARG A CA 1
ATOM 683 C C . ARG A 1 86 ? 10.861 9.974 17.155 1.00 17.81 84 ARG A C 1
ATOM 684 O O . ARG A 1 86 ? 10.075 9.825 16.218 1.00 19.00 84 ARG A O 1
ATOM 692 N N . LEU A 1 87 ? 11.617 8.989 17.638 1.00 16.95 85 LEU A N 1
ATOM 693 C CA . LEU A 1 87 ? 11.653 7.646 17.055 1.00 16.45 85 LEU A CA 1
ATOM 694 C C . LEU A 1 87 ? 11.259 6.660 18.152 1.00 17.02 85 LEU A C 1
ATOM 695 O O . LEU A 1 87 ? 12.121 6.026 18.776 1.00 16.45 85 LEU A O 1
ATOM 700 N N . PRO A 1 88 ? 9.950 6.527 18.396 1.00 17.86 86 PRO A N 1
ATOM 701 C CA . PRO A 1 88 ? 9.518 5.787 19.585 1.00 18.46 86 PRO A CA 1
ATOM 702 C C . PRO A 1 88 ? 9.922 4.316 19.625 1.00 18.42 86 PRO A C 1
ATOM 703 O O . PRO A 1 88 ? 10.061 3.764 20.711 1.00 19.26 86 PRO A O 1
ATOM 707 N N . ASN A 1 89 ? 10.102 3.686 18.467 1.00 17.79 87 ASN A N 1
ATOM 708 C CA . ASN A 1 89 ? 10.4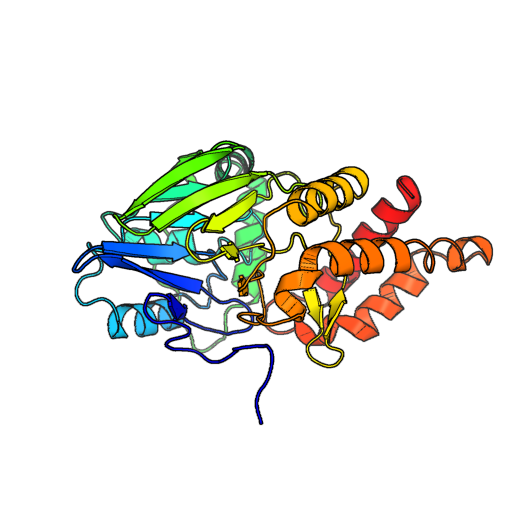31 2.261 18.407 1.00 17.74 87 ASN A CA 1
ATOM 709 C C . ASN A 1 89 ? 11.898 1.947 18.110 1.00 16.57 87 ASN A C 1
ATOM 710 O O . ASN A 1 89 ? 12.247 0.792 17.886 1.00 17.30 87 ASN A O 1
ATOM 715 N N . VAL A 1 90 ? 12.761 2.958 18.096 1.00 15.59 88 VAL A N 1
ATOM 716 C CA . VAL A 1 90 ? 14.145 2.725 17.715 1.00 14.83 88 VAL A CA 1
ATOM 717 C C . VAL A 1 90 ? 14.914 2.064 18.857 1.00 14.80 88 VAL A C 1
ATOM 718 O O . VAL A 1 90 ? 14.642 2.320 20.030 1.00 15.89 88 VAL A O 1
ATOM 722 N N . GLN A 1 91 ? 15.833 1.180 18.480 1.00 14.81 89 GLN A N 1
ATOM 723 C CA . GLN A 1 91 ? 16.841 0.629 19.374 1.00 14.93 89 GLN A CA 1
ATOM 724 C C . GLN A 1 91 ? 18.198 1.073 18.845 1.00 13.43 89 GLN A C 1
ATOM 725 O O . GLN A 1 91 ? 18.513 0.835 17.675 1.00 12.25 89 GLN A O 1
ATOM 731 N N . VAL A 1 92 ? 18.986 1.724 19.694 1.00 13.13 90 VAL A N 1
ATOM 732 C CA . VAL A 1 92 ? 20.355 2.116 19.345 1.00 12.50 90 VAL A CA 1
ATOM 733 C C . VAL A 1 92 ? 21.308 0.963 19.610 1.00 12.52 90 VAL A C 1
ATOM 734 O O . VAL A 1 92 ? 21.340 0.434 20.716 1.00 13.83 90 VAL A O 1
ATOM 738 N N . LEU A 1 93 ? 22.037 0.551 18.576 1.00 11.37 91 LEU A N 1
ATOM 739 C CA . LEU A 1 93 ? 22.928 -0.591 18.633 1.00 11.89 91 LEU A CA 1
ATOM 740 C C . LEU A 1 93 ? 24.349 -0.063 18.629 1.00 11.21 91 LEU A C 1
ATOM 741 O O . LEU A 1 93 ? 24.776 0.555 17.650 1.00 10.93 91 LEU A O 1
ATOM 746 N N . ALA A 1 94 ? 25.059 -0.272 19.730 1.00 11.53 92 ALA A N 1
ATOM 747 C CA . ALA A 1 94 ? 26.422 0.238 19.895 1.00 11.00 92 ALA A CA 1
ATOM 748 C C . ALA A 1 94 ? 27.238 -0.759 20.688 1.00 11.44 92 ALA A C 1
ATOM 749 O O . ALA A 1 94 ? 26.679 -1.569 21.422 1.00 11.67 92 ALA A O 1
ATOM 751 N N . SER A 1 95 ? 28.559 -0.701 20.568 1.00 11.30 93 SER A N 1
ATOM 752 C CA . SER A 1 95 ? 29.412 -1.601 21.338 1.00 12.34 93 SER A CA 1
ATOM 753 C C . SER A 1 95 ? 29.243 -1.337 22.828 1.00 12.48 93 SER A C 1
ATOM 754 O O . SER A 1 95 ? 28.804 -0.274 23.246 1.00 11.95 93 SER A O 1
ATOM 757 N N . GLU A 1 96 ? 29.619 -2.310 23.640 1.00 13.87 94 GLU A N 1
ATOM 758 C CA . GLU A 1 96 ? 29.584 -2.118 25.080 1.00 15.57 94 GLU A CA 1
ATOM 759 C C . GLU A 1 96 ? 30.408 -0.905 25.492 1.00 14.97 94 GLU A C 1
ATOM 760 O O . GLU A 1 96 ? 29.964 -0.094 26.297 1.00 15.17 94 GLU A O 1
ATOM 766 N N . ARG A 1 97 ? 31.611 -0.766 24.943 1.00 14.74 95 ARG A N 1
ATOM 767 C CA . ARG A 1 97 ? 32.463 0.364 25.303 1.00 15.48 95 ARG A CA 1
ATOM 768 C C . ARG A 1 97 ? 31.851 1.697 24.872 1.00 14.35 95 ARG A C 1
ATOM 769 O O . ARG A 1 97 ? 31.978 2.706 25.567 1.00 14.52 95 ARG A O 1
ATOM 777 N N . THR A 1 98 ? 31.182 1.705 23.727 1.00 13.21 96 THR A N 1
ATOM 778 C CA . THR A 1 98 ? 30.504 2.911 23.282 1.00 13.19 96 THR A CA 1
ATOM 779 C C . THR A 1 98 ? 29.382 3.282 24.241 1.00 13.62 96 THR A C 1
ATOM 780 O O . THR A 1 98 ? 29.290 4.428 24.669 1.00 13.84 96 THR A O 1
ATOM 784 N N . CYS A 1 99 ? 28.556 2.300 24.598 1.00 14.38 97 CYS A N 1
ATOM 785 C CA . CYS A 1 99 ? 27.471 2.501 25.550 1.00 15.80 97 CYS A CA 1
ATOM 786 C C . CYS A 1 99 ? 27.973 3.039 26.879 1.00 16.62 97 CYS A C 1
ATOM 787 O O . CYS A 1 99 ? 27.328 3.900 27.486 1.00 16.54 97 CYS A O 1
ATOM 790 N N . GLN A 1 100 ? 29.117 2.540 27.331 1.00 17.34 98 GLN A N 1
ATOM 791 C CA . GLN A 1 100 ? 29.685 2.980 28.606 1.00 18.45 98 GLN A CA 1
ATOM 792 C C . GLN A 1 100 ? 30.059 4.461 28.606 1.00 18.33 98 GLN A C 1
ATOM 793 O O . GLN A 1 100 ? 29.877 5.155 29.617 1.00 18.66 98 GLN A O 1
ATOM 799 N N . ALA A 1 101 ? 30.562 4.965 27.485 1.00 17.35 99 ALA A N 1
ATOM 800 C CA . ALA A 1 101 ? 30.914 6.384 27.387 1.00 16.75 99 ALA A CA 1
ATOM 801 C C . ALA A 1 101 ? 29.701 7.294 27.592 1.00 16.70 99 ALA A C 1
ATOM 802 O O . ALA A 1 101 ? 29.815 8.392 28.144 1.00 16.88 99 ALA A O 1
ATOM 804 N N . TRP A 1 102 ? 28.532 6.852 27.149 1.00 15.55 100 TRP A N 1
ATOM 805 C CA . TRP A 1 102 ? 27.325 7.664 27.278 1.00 15.29 100 TRP A CA 1
ATOM 806 C C . TRP A 1 102 ? 26.805 7.732 28.712 1.00 15.84 100 TRP A C 1
ATOM 807 O O . TRP A 1 102 ? 25.896 8.519 29.004 1.00 16.86 100 TRP A O 1
ATOM 818 N N . LYS A 1 103 ? 27.372 6.901 29.581 1.00 15.59 101 LYS A N 1
ATOM 819 C CA . LYS A 1 103 ? 27.032 6.899 31.000 1.00 16.90 101 LYS A CA 1
ATOM 820 C C . LYS A 1 103 ? 27.952 7.790 31.801 1.00 16.40 101 LYS A C 1
ATOM 821 O O . LYS A 1 103 ? 27.689 8.035 32.966 1.00 16.71 101 LYS A O 1
ATOM 827 N N . SER A 1 104 ? 29.041 8.242 31.184 1.00 15.54 102 SER A N 1
ATOM 828 C CA . SER A 1 104 ? 30.035 9.049 31.874 1.00 15.13 102 SER A CA 1
ATOM 829 C C . SER A 1 104 ? 29.762 10.523 31.646 1.00 14.17 102 SER A C 1
ATOM 830 O O . SER A 1 104 ? 29.840 10.996 30.513 1.00 13.82 102 SER A O 1
ATOM 833 N N . GLU A 1 105 ? 29.463 11.257 32.713 1.00 14.67 103 GLU A N 1
ATOM 834 C CA . GLU A 1 105 ? 29.196 12.689 32.574 1.00 14.91 103 GLU A CA 1
ATOM 835 C C . GLU A 1 105 ? 30.391 13.428 31.957 1.00 14.56 103 GLU A C 1
ATOM 836 O O . GLU A 1 105 ? 30.218 14.349 31.169 1.00 13.73 103 GLU A O 1
ATOM 842 N N . SER A 1 106 ? 31.606 13.030 32.313 1.00 14.72 104 SER A N 1
ATOM 843 C CA . SER A 1 106 ? 32.794 13.643 31.731 1.00 15.32 104 SER A CA 1
ATOM 844 C C . SER A 1 106 ? 32.829 13.469 30.219 1.00 14.25 104 SER A C 1
ATOM 845 O O . SER A 1 106 ? 33.044 14.447 29.481 1.00 14.49 104 SER A O 1
ATOM 848 N N . ALA A 1 107 ? 32.620 12.236 29.757 1.00 13.98 105 ALA A N 1
ATOM 849 C CA . ALA A 1 107 ? 32.623 11.937 28.332 1.00 13.41 105 ALA A CA 1
ATOM 850 C C . ALA A 1 107 ? 31.520 12.692 27.597 1.00 13.31 105 ALA A C 1
ATOM 851 O O . ALA A 1 107 ? 31.760 13.284 26.541 1.00 13.65 105 ALA A O 1
ATOM 853 N N . VAL A 1 108 ? 30.306 12.681 28.136 1.00 13.40 106 VAL A N 1
ATOM 854 C CA . VAL A 1 108 ? 29.213 13.320 27.409 1.00 13.28 106 VAL A CA 1
ATOM 855 C C . VAL A 1 108 ? 29.360 14.829 27.399 1.00 13.56 106 VAL A C 1
ATOM 856 O O . VAL A 1 108 ? 28.952 15.461 26.431 1.00 13.06 106 VAL A O 1
ATOM 860 N N . ARG A 1 109 ? 29.976 15.410 28.424 1.00 13.68 107 ARG A N 1
ATOM 861 C CA . ARG A 1 109 ? 30.237 16.850 28.387 1.00 13.91 107 ARG A CA 1
ATOM 862 C C . ARG A 1 109 ? 31.150 17.243 27.231 1.00 13.83 107 ARG A C 1
ATOM 863 O O . ARG A 1 109 ? 30.965 18.284 26.612 1.00 14.09 107 ARG A O 1
ATOM 871 N N . VAL A 1 110 ? 32.116 16.393 26.921 1.00 13.59 108 VAL A N 1
ATOM 872 C CA . VAL A 1 110 ? 33.009 16.640 25.802 1.00 14.22 108 VAL A CA 1
ATOM 873 C C . VAL A 1 110 ? 32.213 16.567 24.495 1.00 13.45 108 VAL A C 1
ATOM 874 O O . VAL A 1 110 ? 32.327 17.453 23.636 1.00 13.94 108 VAL A O 1
ATOM 878 N N . VAL A 1 111 ? 31.385 15.538 24.352 1.00 12.83 109 VAL A N 1
ATOM 879 C CA . VAL A 1 111 ? 30.526 15.392 23.174 1.00 12.37 109 VAL A CA 1
ATOM 880 C C . VAL A 1 111 ? 29.597 16.589 23.022 1.00 12.07 109 VAL A C 1
ATOM 881 O O . VAL A 1 111 ? 29.458 17.133 21.926 1.00 11.68 109 VAL A O 1
ATOM 885 N N . GLU A 1 112 ? 28.986 17.017 24.119 1.00 12.38 110 GLU A N 1
ATOM 886 C CA . GLU A 1 112 ? 28.077 18.161 24.092 1.00 13.31 110 GLU A CA 1
ATOM 887 C C . GLU A 1 112 ? 28.786 19.463 23.743 1.00 13.57 110 GLU A C 1
ATOM 888 O O . GLU A 1 112 ? 28.279 20.251 22.950 1.00 13.43 110 GLU A O 1
ATOM 894 N N . ARG A 1 113 ? 29.943 19.696 24.345 1.00 14.54 111 ARG A N 1
ATOM 895 C CA . ARG A 1 113 ? 30.683 20.929 24.104 1.00 15.89 111 ARG A CA 1
ATOM 896 C C . ARG A 1 113 ? 31.118 21.021 22.644 1.00 14.94 111 ARG A C 1
ATOM 897 O O . ARG A 1 113 ? 30.938 22.054 22.014 1.00 14.96 111 ARG A O 1
ATOM 905 N N . LEU A 1 114 ? 31.669 19.941 22.099 1.00 14.15 112 LEU A N 1
ATOM 906 C CA . LEU A 1 114 ? 32.092 19.942 20.696 1.00 14.15 112 LEU A CA 1
ATOM 907 C C . LEU A 1 114 ? 30.897 20.120 19.752 1.00 13.69 112 LEU A C 1
ATOM 908 O O . LEU A 1 114 ? 30.959 20.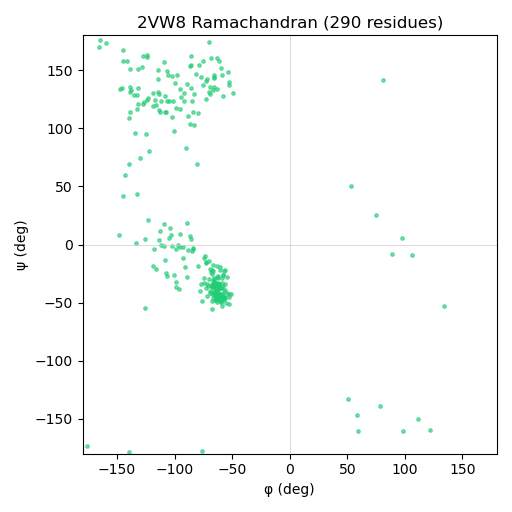906 18.802 1.00 14.05 112 LEU A O 1
ATOM 913 N N . ASN A 1 115 ? 29.793 19.438 20.023 1.00 12.63 113 ASN A N 1
ATOM 914 C CA . ASN A 1 115 ? 28.601 19.624 19.199 1.00 12.97 113 ASN A CA 1
ATOM 915 C C . ASN A 1 115 ? 28.028 21.042 19.281 1.00 13.88 113 ASN A C 1
ATOM 916 O O . ASN A 1 115 ? 27.544 21.588 18.276 1.00 13.14 113 ASN A O 1
ATOM 921 N N . ARG A 1 116 ? 28.103 21.655 20.456 1.00 15.44 114 ARG A N 1
ATOM 922 C CA . ARG A 1 116 ? 27.582 23.013 20.641 1.00 17.11 114 ARG A CA 1
ATOM 923 C C . ARG A 1 116 ? 28.377 24.025 19.814 1.00 17.48 114 ARG A C 1
ATOM 924 O O . ARG A 1 116 ? 27.810 24.995 19.288 1.00 17.78 114 ARG A O 1
ATOM 932 N N . GLN A 1 117 ? 29.683 23.793 19.690 1.00 17.53 115 GLN A N 1
ATOM 933 C CA . GLN A 1 117 ? 30.561 24.633 18.881 1.00 18.95 115 GLN A CA 1
ATOM 934 C C . GLN A 1 117 ? 30.156 24.650 17.411 1.00 18.44 115 GLN A C 1
ATOM 935 O O . GLN A 1 117 ? 30.522 25.569 16.695 1.00 19.12 115 GLN A O 1
ATOM 941 N N . LEU A 1 118 ? 29.425 23.628 16.968 1.00 17.14 116 LEU A N 1
ATOM 942 C CA . LEU A 1 118 ? 29.045 23.490 15.554 1.00 17.40 116 LEU A CA 1
ATOM 943 C C . LEU A 1 118 ? 27.662 24.041 15.236 1.00 17.85 116 LEU A C 1
ATOM 944 O O . LEU A 1 118 ? 27.252 24.031 14.077 1.00 17.64 116 LEU A O 1
ATOM 949 N N . LEU A 1 119 ? 26.948 24.534 16.241 1.00 18.87 117 LEU A N 1
ATOM 950 C CA . LEU A 1 119 ? 25.615 25.081 16.023 1.00 20.71 117 LEU A CA 1
ATOM 951 C C . LEU A 1 119 ? 25.721 26.372 15.231 1.00 22.20 117 LEU A C 1
ATOM 952 O O . LEU A 1 119 ? 26.516 27.250 15.564 1.00 22.72 117 LEU A O 1
ATOM 957 N N . ARG A 1 120 ? 24.941 26.469 14.166 1.00 23.72 118 ARG A N 1
ATOM 958 C CA . ARG A 1 120 ? 24.878 27.709 13.405 1.00 26.20 118 ARG A CA 1
ATOM 959 C C . ARG A 1 120 ? 23.855 28.645 14.043 1.00 27.89 118 ARG A C 1
ATOM 960 O O . ARG A 1 120 ? 22.932 28.191 14.719 1.00 27.58 118 ARG A O 1
ATOM 968 N N . ALA A 1 121 ? 24.042 29.944 13.830 1.00 30.04 119 ALA A N 1
ATOM 969 C CA . ALA A 1 121 ? 23.221 30.979 14.470 1.00 31.90 119 ALA A CA 1
ATOM 970 C C . ALA A 1 121 ? 21.723 30.837 14.180 1.00 33.01 119 ALA A C 1
ATOM 971 O O . ALA A 1 121 ? 20.895 31.082 15.055 1.00 33.47 119 ALA A O 1
ATOM 973 N N . GLU A 1 122 ? 21.388 30.409 12.967 1.00 33.78 120 GLU A N 1
ATOM 974 C CA . GLU A 1 122 ? 19.994 30.390 12.509 1.00 35.25 120 GLU A CA 1
ATOM 975 C C . GLU A 1 122 ? 19.185 29.268 13.135 1.00 35.17 120 GLU A C 1
ATOM 976 O O . GLU A 1 122 ? 17.981 29.409 13.349 1.00 36.49 120 GLU A O 1
ATOM 982 N N . GLN A 1 123 ? 19.838 28.145 13.406 1.00 34.50 121 GLN A N 1
ATOM 983 C CA . GLN A 1 123 ? 19.107 26.923 13.719 1.00 34.12 121 GLN A CA 1
ATOM 984 C C . GLN A 1 123 ? 18.754 26.788 15.199 1.00 34.38 121 GLN A C 1
ATOM 985 O O . GLN A 1 123 ? 19.417 27.358 16.072 1.00 34.44 121 GLN A O 1
ATOM 991 N N . ARG A 1 124 ? 17.677 26.044 15.446 1.00 34.47 122 ARG A N 1
ATOM 992 C CA . ARG A 1 124 ? 17.174 25.770 16.786 1.00 34.61 122 ARG A CA 1
ATOM 993 C C . ARG A 1 124 ? 17.239 24.255 16.999 1.00 33.13 122 ARG A C 1
ATOM 994 O O . ARG A 1 124 ? 16.615 23.498 16.249 1.00 33.08 122 ARG A O 1
ATOM 1002 N N . LEU A 1 125 ? 18.002 23.820 17.999 1.00 32.05 123 LEU A N 1
ATOM 1003 C CA . LEU A 1 125 ? 18.023 22.414 18.398 1.00 30.66 123 LEU A CA 1
ATOM 1004 C C . LEU A 1 125 ? 16.718 22.077 19.107 1.00 30.66 123 LEU A C 1
ATOM 1005 O O . LEU A 1 125 ? 16.215 22.883 19.895 1.00 31.14 123 LEU A O 1
ATOM 1010 N N . PRO A 1 126 ? 16.167 20.882 18.844 1.00 29.47 124 PRO A N 1
ATOM 1011 C CA . PRO A 1 126 ? 15.048 20.431 19.660 1.00 29.64 124 PRO A CA 1
ATOM 1012 C C . PRO A 1 126 ? 15.528 20.091 21.068 1.00 28.95 124 PRO A C 1
ATOM 1013 O O . PRO A 1 126 ? 16.731 20.131 21.337 1.00 27.52 124 PRO A O 1
ATOM 1017 N N . GLU A 1 127 ? 14.597 19.781 21.963 1.00 29.16 125 GLU A N 1
ATOM 1018 C CA . GLU A 1 127 ? 14.956 19.458 23.339 1.00 29.15 125 GLU A CA 1
ATOM 1019 C C . GLU A 1 127 ? 15.679 18.111 23.370 1.00 27.69 125 GLU A C 1
ATOM 1020 O O . GLU A 1 127 ? 15.269 17.159 22.695 1.00 27.17 125 GLU A O 1
ATOM 1026 N N . ALA A 1 128 ? 16.769 18.054 24.129 1.00 26.58 126 ALA A N 1
ATOM 1027 C CA . ALA A 1 128 ? 17.589 16.851 24.231 1.00 25.63 126 ALA A CA 1
ATOM 1028 C C . ALA A 1 128 ? 17.070 15.983 25.367 1.00 25.80 126 ALA A C 1
ATOM 1029 O O . ALA A 1 128 ? 16.706 16.501 26.425 1.00 26.75 126 ALA A O 1
ATOM 1031 N N . CYS A 1 129 ? 17.007 14.671 25.144 1.00 24.68 127 CYS A N 1
ATOM 1032 C CA . CYS A 1 129 ? 16.800 13.728 26.244 1.00 24.71 127 CYS A CA 1
ATOM 1033 C C . CYS A 1 129 ? 18.156 13.416 26.851 1.00 23.85 127 CYS A C 1
ATOM 1034 O O . CYS A 1 129 ? 19.186 13.670 26.241 1.00 23.07 127 CYS A O 1
ATOM 1037 N N . ALA A 1 130 ? 18.149 12.880 28.068 1.00 23.79 128 ALA A N 1
ATOM 1038 C CA . ALA A 1 130 ? 19.376 12.510 28.749 1.00 23.42 128 ALA A CA 1
ATOM 1039 C C . ALA A 1 130 ? 20.078 11.364 28.013 1.00 22.41 128 ALA A C 1
ATOM 1040 O O . ALA A 1 130 ? 19.426 10.480 27.465 1.00 21.61 128 ALA A O 1
ATOM 1042 N N . TRP A 1 131 ? 21.404 11.392 28.011 1.00 22.22 129 TRP A N 1
ATOM 1043 C CA . TRP A 1 131 ? 22.206 10.369 27.343 1.00 21.91 129 TRP A CA 1
ATOM 1044 C C . TRP A 1 131 ? 22.012 8.978 27.928 1.00 22.87 129 TRP A C 1
ATOM 1045 O O . TRP A 1 131 ? 22.087 7.982 27.203 1.00 22.32 129 TRP A O 1
ATOM 1056 N N . ASP A 1 132 ? 21.771 8.913 29.232 1.00 24.19 130 ASP A N 1
ATOM 1057 C CA . ASP A 1 132 ? 21.524 7.629 29.898 1.00 24.83 130 ASP A CA 1
ATOM 1058 C C . ASP A 1 132 ? 20.045 7.214 29.820 1.00 25.29 130 ASP A C 1
ATOM 1059 O O . ASP A 1 132 ? 19.644 6.207 30.400 1.00 27.01 130 ASP A O 1
ATOM 1064 N N . ALA A 1 133 ? 19.240 7.989 29.093 1.00 24.49 131 ALA A N 1
ATOM 1065 C CA . ALA A 1 133 ? 17.853 7.631 28.803 1.00 23.87 131 ALA A CA 1
ATOM 1066 C C . ALA A 1 133 ? 17.687 7.081 27.376 1.00 22.62 131 ALA A C 1
ATOM 1067 O O . ALA A 1 133 ? 16.582 6.709 26.980 1.00 23.22 131 ALA A O 1
ATOM 1069 N N . LEU A 1 134 ? 18.770 7.026 26.609 1.00 20.87 132 LEU A N 1
ATOM 1070 C CA . LEU A 1 134 ? 18.703 6.519 25.233 1.00 19.41 132 LEU A CA 1
ATOM 1071 C C . LEU A 1 134 ? 18.351 5.024 25.197 1.00 18.83 132 LEU A C 1
ATOM 1072 O O . LEU A 1 134 ? 18.759 4.267 26.076 1.00 18.69 132 LEU A O 1
ATOM 1077 N N . PRO A 1 135 ? 17.596 4.587 24.172 1.00 17.92 133 PRO A N 1
ATOM 1078 C CA . PRO A 1 135 ? 17.174 3.183 24.077 1.00 18.05 133 PRO A CA 1
ATOM 1079 C C . PRO A 1 135 ? 18.275 2.289 23.503 1.00 17.15 133 PRO A C 1
ATOM 1080 O O . PRO A 1 135 ? 18.165 1.771 22.386 1.00 16.74 133 PRO A O 1
ATOM 1084 N N . VAL A 1 136 ? 19.328 2.103 24.286 1.00 16.90 134 VAL A N 1
ATOM 1085 C CA . VAL A 1 136 ? 20.542 1.485 23.800 1.00 17.57 134 VAL A CA 1
ATOM 1086 C C . VAL A 1 136 ? 20.604 0.007 24.150 1.00 17.80 134 VAL A C 1
ATOM 1087 O O . VAL A 1 136 ? 20.110 -0.437 25.198 1.00 18.91 134 VAL A O 1
ATOM 1091 N N . ARG A 1 137 ? 21.206 -0.744 23.241 1.00 18.02 135 ARG A N 1
ATOM 1092 C CA . ARG A 1 137 ? 21.469 -2.163 23.397 1.00 18.79 135 ARG A CA 1
ATOM 1093 C C . ARG A 1 137 ? 22.898 -2.413 22.930 1.00 17.62 135 ARG A C 1
ATOM 1094 O O . ARG A 1 137 ? 23.277 -1.996 21.828 1.00 17.00 135 ARG A O 1
ATOM 1102 N N . ALA A 1 138 ? 23.689 -3.081 23.763 1.00 17.19 136 ALA A N 1
ATOM 1103 C CA . ALA A 1 138 ? 25.075 -3.376 23.442 1.00 16.34 136 ALA A CA 1
ATOM 1104 C C . ALA A 1 138 ? 25.153 -4.500 22.417 1.00 16.25 136 ALA A C 1
ATOM 1105 O O . ALA A 1 138 ? 24.410 -5.476 22.517 1.00 17.51 136 ALA A O 1
ATOM 1107 N N . VAL A 1 139 ? 26.038 -4.345 21.434 1.00 15.18 137 VAL A N 1
ATOM 1108 C CA . VAL A 1 139 ? 26.345 -5.396 20.457 1.00 15.99 137 VAL A CA 1
ATOM 1109 C C . VAL A 1 139 ? 27.788 -5.849 20.625 1.00 16.52 137 VAL A C 1
ATOM 1110 O O . VAL A 1 139 ? 28.649 -5.076 21.060 1.00 16.62 137 VAL A O 1
ATOM 1114 N N . ALA A 1 140 ? 28.034 -7.115 20.300 1.00 17.49 138 ALA A N 1
ATOM 1115 C CA . ALA A 1 140 ? 29.320 -7.767 20.545 1.00 17.20 138 ALA A CA 1
ATOM 1116 C C . ALA A 1 140 ? 30.073 -8.024 19.241 1.00 16.39 138 ALA A C 1
ATOM 1117 O O . ALA A 1 140 ? 29.483 -8.150 18.172 1.00 15.21 138 ALA A O 1
ATOM 1119 N N . ASP A 1 141 ? 31.387 -8.152 19.350 1.00 16.68 139 ASP A N 1
ATOM 1120 C CA . ASP A 1 141 ? 32.218 -8.537 18.222 1.00 16.44 139 ASP A CA 1
ATOM 1121 C C . ASP A 1 141 ? 31.750 -9.888 17.676 1.00 16.78 139 ASP A C 1
ATOM 1122 O O . ASP A 1 141 ? 31.593 -10.852 18.433 1.00 17.66 139 ASP A O 1
ATOM 1127 N N . GLY A 1 142 ? 31.509 -9.935 16.369 1.00 16.33 140 GLY A N 1
ATOM 1128 C CA . GLY A 1 142 ? 31.059 -11.135 15.685 1.00 17.28 140 GLY A CA 1
ATOM 1129 C C . GLY A 1 142 ? 29.556 -11.304 15.633 1.00 17.43 140 GLY A C 1
ATOM 1130 O O . GLY A 1 142 ? 29.061 -12.198 14.949 1.00 17.70 140 GLY A O 1
ATOM 1131 N N . GLU A 1 143 ? 28.828 -10.451 16.350 1.00 17.05 141 GLU A N 1
ATOM 1132 C CA . GLU A 1 143 ? 27.386 -10.588 16.473 1.00 17.41 141 GLU A CA 1
ATOM 1133 C C . GLU A 1 143 ? 26.684 -10.378 15.141 1.00 16.84 141 GLU A C 1
ATOM 1134 O O . GLU A 1 143 ? 26.986 -9.441 14.391 1.00 16.20 141 GLU A O 1
ATOM 1140 N N . TRP A 1 144 ? 25.730 -11.261 14.862 1.00 17.82 142 TRP A N 1
ATOM 1141 C CA . TRP A 1 144 ? 24.904 -11.165 13.672 1.00 18.70 142 TRP A CA 1
ATOM 1142 C C . TRP A 1 144 ? 23.657 -10.372 14.001 1.00 18.26 142 TRP A C 1
ATOM 1143 O O . TRP A 1 144 ? 22.934 -10.716 14.941 1.00 19.45 142 TRP A O 1
ATOM 1154 N N . LEU A 1 145 ? 23.427 -9.300 13.248 1.00 16.73 143 LEU A N 1
ATOM 1155 C CA . LEU A 1 145 ? 22.217 -8.498 13.371 1.00 16.60 143 LEU A CA 1
ATOM 1156 C C . LEU A 1 145 ? 21.258 -8.832 12.240 1.00 16.67 143 LEU A C 1
ATOM 1157 O O . LEU A 1 145 ? 21.502 -8.479 11.084 1.00 16.60 143 LEU A O 1
ATOM 1162 N N . GLU A 1 146 ? 20.161 -9.497 12.581 1.00 17.74 144 GLU A N 1
ATOM 1163 C CA . GLU A 1 146 ? 19.138 -9.848 11.614 1.00 18.08 144 GLU A CA 1
ATOM 1164 C C . GLU A 1 146 ? 18.145 -8.701 11.583 1.00 17.25 144 GLU A C 1
ATOM 1165 O O . GLU A 1 146 ? 17.142 -8.708 12.272 1.00 17.93 144 GLU A O 1
ATOM 1171 N N . LEU A 1 147 ? 18.470 -7.668 10.811 1.00 15.60 145 LEU A N 1
ATOM 1172 C CA . LEU A 1 147 ? 17.668 -6.449 10.823 1.00 15.75 145 LEU A CA 1
ATOM 1173 C C . LEU A 1 147 ? 16.371 -6.610 10.033 1.00 15.70 145 LEU A C 1
ATOM 1174 O O . LEU A 1 147 ? 15.351 -6.028 10.386 1.00 16.38 145 LEU A O 1
ATOM 1179 N N . GLY A 1 148 ? 16.420 -7.400 8.965 1.00 15.96 146 GLY A N 1
ATOM 1180 C CA . GLY A 1 148 ? 15.251 -7.670 8.138 1.00 16.25 146 GLY A CA 1
ATOM 1181 C C . GLY A 1 148 ? 15.543 -8.867 7.257 1.00 16.49 146 GLY A C 1
ATOM 1182 O O . GLY A 1 148 ? 16.656 -9.388 7.286 1.00 15.66 146 GLY A O 1
ATOM 1183 N N . PRO A 1 149 ? 14.550 -9.316 6.479 1.00 16.46 147 PRO A N 1
ATOM 1184 C CA . PRO A 1 149 ? 14.733 -10.514 5.654 1.00 17.99 147 PRO A CA 1
ATOM 1185 C C . PRO A 1 149 ? 15.885 -10.447 4.666 1.00 17.73 147 PRO A C 1
ATOM 1186 O O . PRO A 1 149 ? 16.419 -11.483 4.270 1.00 19.27 147 PRO A O 1
ATOM 1190 N N . ARG A 1 150 ? 16.256 -9.248 4.250 1.00 16.53 148 ARG A N 1
ATOM 1191 C CA . ARG A 1 150 ? 17.346 -9.110 3.311 1.00 16.93 148 ARG A CA 1
ATOM 1192 C C . ARG A 1 150 ? 18.453 -8.213 3.861 1.00 15.44 148 ARG A C 1
ATOM 1193 O O . ARG A 1 150 ? 19.256 -7.697 3.103 1.00 14.99 148 ARG A O 1
ATOM 1201 N N . HIS A 1 151 ? 18.503 -8.056 5.185 1.00 14.74 149 HIS A N 1
ATOM 1202 C CA . HIS A 1 151 ? 19.583 -7.312 5.827 1.00 14.89 149 HIS A CA 1
ATOM 1203 C C . HIS A 1 151 ? 20.125 -8.066 7.029 1.00 15.31 149 HIS A C 1
ATOM 1204 O O . HIS A 1 151 ? 19.552 -8.009 8.111 1.00 16.49 149 HIS A O 1
ATOM 1211 N N . ARG A 1 152 ? 21.208 -8.804 6.798 1.00 16.51 150 ARG A N 1
ATOM 1212 C CA . ARG A 1 152 ? 21.974 -9.448 7.860 1.00 17.34 150 ARG A CA 1
ATOM 1213 C C . ARG A 1 152 ? 23.334 -8.771 7.927 1.00 16.25 150 ARG A C 1
ATOM 1214 O O . ARG A 1 152 ? 24.132 -8.871 6.980 1.00 16.51 150 ARG A O 1
ATOM 1222 N N . LEU A 1 153 ? 23.599 -8.080 9.030 1.00 15.99 151 LEU A N 1
ATOM 1223 C CA . LEU A 1 153 ? 24.830 -7.317 9.199 1.00 15.34 151 LEU A CA 1
ATOM 1224 C C . LEU A 1 153 ? 25.643 -7.835 10.368 1.00 15.59 151 LEU A C 1
ATOM 1225 O O . LEU A 1 153 ? 25.112 -8.003 11.478 1.00 17.14 151 LEU A O 1
ATOM 1230 N N . GLN A 1 154 ? 26.924 -8.073 10.131 1.00 15.09 152 GLN A N 1
ATOM 1231 C CA . GLN A 1 154 ? 27.800 -8.566 11.174 1.00 14.76 152 GLN A CA 1
ATOM 1232 C C . GLN A 1 154 ? 28.519 -7.404 11.821 1.00 12.82 152 GLN A C 1
ATOM 1233 O O . GLN A 1 154 ? 29.045 -6.528 11.127 1.00 12.33 152 GLN A O 1
ATOM 1239 N N . VAL A 1 155 ? 28.551 -7.409 13.149 1.00 12.45 153 VAL A N 1
ATOM 1240 C CA . VAL A 1 155 ? 29.326 -6.449 13.923 1.00 11.77 153 VAL A CA 1
ATOM 1241 C C . VAL A 1 155 ? 30.753 -6.965 13.978 1.00 12.00 153 VAL A C 1
ATOM 1242 O O . VAL A 1 155 ? 30.979 -8.131 14.312 1.00 12.38 153 VAL A O 1
ATOM 1246 N N . ILE A 1 156 ? 31.705 -6.105 13.637 1.00 11.14 154 ILE A N 1
ATOM 1247 C CA . ILE A 1 156 ? 33.120 -6.463 13.640 1.00 11.46 154 ILE A CA 1
ATOM 1248 C C . ILE A 1 156 ? 33.854 -5.423 14.454 1.00 11.43 154 ILE A C 1
ATOM 1249 O O . ILE A 1 156 ? 33.819 -4.241 14.125 1.00 10.92 154 ILE A O 1
ATOM 1254 N N . GLU A 1 157 ? 34.522 -5.869 15.511 1.00 12.79 155 GLU A N 1
ATOM 1255 C CA . GLU A 1 157 ? 35.321 -4.965 16.310 1.00 12.88 155 GLU A CA 1
ATOM 1256 C C . GLU A 1 157 ? 36.447 -4.393 15.461 1.00 12.10 155 GLU A C 1
ATOM 1257 O O . GLU A 1 157 ? 37.117 -5.128 14.728 1.00 12.90 155 GLU A O 1
ATOM 1263 N N . ALA A 1 158 ? 36.632 -3.079 15.548 1.00 11.50 156 ALA A N 1
ATOM 1264 C CA . ALA A 1 158 ? 37.660 -2.394 14.765 1.00 10.88 156 ALA A CA 1
ATOM 1265 C C . ALA A 1 158 ? 38.289 -1.267 15.580 1.00 10.34 156 ALA A C 1
ATOM 1266 O O . ALA A 1 158 ? 38.251 -0.113 15.200 1.00 9.42 156 ALA A O 1
ATOM 1268 N N . HIS A 1 159 ? 38.871 -1.642 16.714 1.00 10.36 157 HIS A N 1
ATOM 1269 C CA . HIS A 1 159 ? 39.533 -0.675 17.585 1.00 10.03 157 HIS A CA 1
ATOM 1270 C C . HIS A 1 159 ? 40.797 -0.125 16.933 1.00 10.46 157 HIS A C 1
ATOM 1271 O O . HIS A 1 159 ? 41.374 -0.725 16.028 1.00 10.44 157 HIS A O 1
ATOM 1278 N N . GLY A 1 160 ? 41.233 1.023 17.437 1.00 10.03 158 GLY A N 1
ATOM 1279 C CA . GLY A 1 160 ? 42.488 1.649 17.004 1.00 9.67 158 GLY A CA 1
ATOM 1280 C C . GLY A 1 160 ? 42.301 3.115 16.738 1.00 9.79 158 GLY A C 1
ATOM 1281 O O . GLY A 1 160 ? 43.011 3.936 17.296 1.00 9.49 158 GLY A O 1
ATOM 1282 N N . HIS A 1 161 ? 41.323 3.434 15.903 1.00 8.67 159 HIS A N 1
ATOM 1283 C CA . HIS A 1 161 ? 40.888 4.810 15.729 1.00 9.21 159 HIS A CA 1
ATOM 1284 C C . HIS A 1 161 ? 40.439 5.356 17.064 1.00 9.51 159 HIS A C 1
ATOM 1285 O O . HIS A 1 161 ? 40.791 6.471 17.438 1.00 10.13 159 HIS A O 1
ATOM 1292 N N . SER A 1 162 ? 39.641 4.552 17.765 1.00 9.62 160 SER A N 1
ATOM 1293 C CA . SER A 1 162 ? 39.200 4.818 19.125 1.00 9.82 160 SER A CA 1
ATOM 1294 C C . SER A 1 162 ? 39.136 3.464 19.814 1.00 10.49 160 SER A C 1
ATOM 1295 O O . SER A 1 162 ? 39.199 2.419 19.158 1.00 10.33 160 SER A O 1
ATOM 1298 N N . ASP A 1 163 ? 39.004 3.476 21.131 1.00 10.93 161 ASP A N 1
ATOM 1299 C CA . ASP A 1 163 ? 39.038 2.247 21.924 1.00 11.74 161 ASP A CA 1
ATOM 1300 C C . ASP A 1 163 ? 37.772 1.399 21.814 1.00 11.68 161 ASP A C 1
ATOM 1301 O O . ASP A 1 163 ? 37.733 0.258 22.284 1.00 12.62 161 ASP A O 1
ATOM 1306 N N . ASP A 1 164 ? 36.728 1.976 21.220 1.00 10.86 162 ASP A N 1
ATOM 1307 C CA . ASP A 1 164 ? 35.384 1.382 21.197 1.00 11.02 162 ASP A CA 1
ATOM 1308 C C . ASP A 1 164 ? 34.870 1.061 19.795 1.00 10.69 162 ASP A C 1
ATOM 1309 O O . ASP A 1 164 ? 33.795 0.494 19.642 1.00 11.35 162 ASP A O 1
ATOM 1314 N N . HIS A 1 165 ? 35.635 1.408 18.773 1.00 10.28 163 HIS A N 1
ATOM 1315 C CA . HIS A 1 165 ? 35.110 1.448 17.406 1.00 9.99 163 HIS A CA 1
ATOM 1316 C C . HIS A 1 165 ? 34.726 0.069 16.853 1.00 10.05 163 HIS A C 1
ATOM 1317 O O . HIS A 1 165 ? 35.492 -0.895 16.981 1.00 10.21 163 HIS A O 1
ATOM 1324 N N . VAL A 1 166 ? 33.538 -0.023 16.247 1.00 10.04 164 VAL A N 1
ATOM 1325 C CA . VAL A 1 166 ? 33.119 -1.218 15.524 1.00 10.00 164 VAL A CA 1
ATOM 1326 C C . VAL A 1 166 ? 32.678 -0.815 14.122 1.00 10.10 164 VAL A C 1
ATOM 1327 O O . VAL A 1 166 ? 32.445 0.363 13.860 1.00 10.38 164 VAL A O 1
ATOM 1331 N N . VAL A 1 167 ? 32.628 -1.805 13.232 1.00 9.24 165 VAL A N 1
ATOM 1332 C CA . VAL A 1 167 ? 32.119 -1.625 11.882 1.00 9.40 165 VAL A CA 1
ATOM 1333 C C . VAL A 1 167 ? 30.998 -2.625 11.631 1.00 9.49 165 VAL A C 1
ATOM 1334 O O . VAL A 1 167 ? 30.833 -3.582 12.396 1.00 10.20 165 VAL A O 1
ATOM 1338 N N . PHE A 1 168 ? 30.202 -2.376 10.599 1.00 9.39 166 PHE A N 1
ATOM 1339 C CA . PHE A 1 168 ? 29.027 -3.198 10.310 1.00 9.73 166 PHE A CA 1
ATOM 1340 C C . PHE A 1 168 ? 29.093 -3.677 8.881 1.00 10.51 166 PHE A C 1
ATOM 1341 O O . PHE A 1 168 ? 29.200 -2.874 7.976 1.00 9.69 166 PHE A O 1
ATOM 1349 N N . TYR A 1 169 ? 29.060 -4.991 8.692 1.00 10.88 167 TYR A N 1
ATOM 1350 C CA . TYR A 1 169 ? 29.276 -5.596 7.391 1.00 11.56 167 TYR A CA 1
ATOM 1351 C C . TYR A 1 169 ? 28.015 -6.271 6.901 1.00 12.14 167 TYR A C 1
ATOM 1352 O O . TYR A 1 169 ? 27.543 -7.236 7.497 1.00 12.45 167 TYR A O 1
ATOM 1361 N N . ASP A 1 170 ? 27.469 -5.757 5.811 1.00 12.12 168 ASP A N 1
ATOM 1362 C CA . ASP A 1 170 ? 26.316 -6.349 5.154 1.00 12.85 168 ASP A CA 1
ATOM 1363 C C . ASP A 1 170 ? 26.819 -7.472 4.245 1.00 13.78 168 ASP A C 1
ATOM 1364 O O . ASP A 1 170 ? 27.331 -7.213 3.159 1.00 14.12 168 ASP A O 1
ATOM 1369 N N . VAL A 1 171 ? 26.661 -8.721 4.687 1.00 15.11 169 VAL A N 1
ATOM 1370 C CA . VAL A 1 171 ? 27.256 -9.851 3.979 1.00 17.01 169 VAL A CA 1
ATOM 1371 C C . VAL A 1 171 ? 26.643 -10.073 2.594 1.00 17.66 169 VAL A C 1
ATOM 1372 O O . VAL A 1 171 ? 27.335 -10.523 1.667 1.00 19.19 169 VAL A O 1
ATOM 1376 N N . ARG A 1 172 ? 25.365 -9.746 2.444 1.00 17.77 170 ARG A N 1
ATOM 1377 C CA . ARG A 1 172 ? 24.650 -9.964 1.183 1.00 18.89 170 ARG A CA 1
ATOM 1378 C C . ARG A 1 172 ? 25.122 -8.991 0.113 1.00 18.20 170 ARG A C 1
ATOM 1379 O O . ARG A 1 172 ? 25.341 -9.385 -1.033 1.00 19.46 170 ARG A O 1
ATOM 1387 N N . ARG A 1 173 ? 25.278 -7.724 0.490 1.00 15.99 171 ARG A N 1
ATOM 1388 C CA . ARG A 1 173 ? 25.592 -6.674 -0.466 1.00 15.54 171 ARG A CA 1
ATOM 1389 C C . ARG A 1 173 ? 27.082 -6.378 -0.518 1.00 14.93 171 ARG A C 1
ATOM 1390 O O . ARG A 1 173 ? 27.506 -5.523 -1.283 1.00 13.88 171 ARG A O 1
ATOM 1398 N N . ARG A 1 174 ? 27.873 -7.076 0.291 1.00 14.68 172 ARG A N 1
ATOM 1399 C CA . ARG A 1 174 ? 29.324 -6.877 0.307 1.00 14.80 172 ARG A CA 1
ATOM 1400 C C . ARG A 1 174 ? 29.613 -5.395 0.520 1.00 13.26 172 ARG A C 1
ATOM 1401 O O . ARG A 1 174 ? 30.386 -4.761 -0.189 1.00 12.74 172 ARG A O 1
ATOM 1409 N N . ARG A 1 175 ? 28.957 -4.880 1.554 1.00 11.85 173 ARG A N 1
ATOM 1410 C CA . ARG A 1 175 ? 28.928 -3.476 1.897 1.00 11.47 173 ARG A CA 1
ATOM 1411 C C . ARG A 1 175 ? 29.405 -3.309 3.330 1.00 10.76 173 ARG A C 1
ATOM 1412 O O . ARG A 1 175 ? 28.837 -3.896 4.233 1.00 11.25 173 ARG A O 1
ATOM 1420 N N . LEU A 1 176 ? 30.425 -2.486 3.540 1.00 9.72 174 LEU A N 1
ATOM 1421 C CA . LEU A 1 176 ? 30.994 -2.250 4.866 1.00 9.54 174 LEU A CA 1
ATOM 1422 C C . LEU A 1 176 ? 30.785 -0.801 5.264 1.00 9.43 174 LEU A C 1
ATOM 1423 O O . LEU A 1 176 ? 31.274 0.117 4.577 1.00 10.15 174 LEU A O 1
ATOM 1428 N N . PHE A 1 177 ? 30.069 -0.608 6.373 1.00 9.15 175 PHE A N 1
ATOM 1429 C CA . PHE A 1 177 ? 30.008 0.681 7.056 1.00 8.67 175 PHE A CA 1
ATOM 1430 C C . PHE A 1 177 ? 31.212 0.696 7.994 1.00 8.94 175 PHE A C 1
ATOM 1431 O O . PHE A 1 177 ? 31.204 0.034 9.027 1.00 9.45 175 PHE A O 1
ATOM 1439 N N . CYS A 1 178 ? 32.256 1.431 7.623 1.00 8.82 176 CYS A N 1
ATOM 1440 C CA . CYS A 1 178 ? 33.542 1.324 8.296 1.00 9.08 176 CYS A CA 1
ATOM 1441 C C . CYS A 1 178 ? 33.891 2.475 9.245 1.00 9.22 176 CYS A C 1
ATOM 1442 O O . CYS A 1 178 ? 35.002 2.523 9.798 1.00 9.49 176 CYS A O 1
ATOM 1445 N N . GLY A 1 179 ? 32.961 3.392 9.463 1.00 8.86 177 GLY A N 1
ATOM 1446 C CA . GLY A 1 179 ? 33.220 4.500 10.365 1.00 8.97 177 GLY A CA 1
ATOM 1447 C C . GLY A 1 179 ? 34.532 5.166 10.014 1.00 9.43 177 GLY A C 1
ATOM 1448 O O . GLY A 1 179 ? 34.786 5.457 8.855 1.00 10.23 177 GLY A O 1
ATOM 1449 N N . ASP A 1 180 ? 35.356 5.419 11.020 1.00 8.54 178 ASP A N 1
ATOM 1450 C CA . ASP A 1 180 ? 36.637 6.103 10.833 1.00 8.55 178 ASP A CA 1
ATOM 1451 C C . ASP A 1 180 ? 37.819 5.119 10.899 1.00 8.09 178 ASP A C 1
ATOM 1452 O O . ASP A 1 180 ? 38.957 5.544 10.974 1.00 8.57 178 ASP A O 1
ATOM 1457 N N . ALA A 1 181 ? 37.556 3.815 10.815 1.00 8.79 179 ALA A N 1
ATOM 1458 C CA . ALA A 1 181 ? 38.580 2.785 10.979 1.00 9.13 179 ALA A CA 1
ATOM 1459 C C . ALA A 1 181 ? 39.587 2.734 9.835 1.00 8.53 179 ALA A C 1
ATOM 1460 O O . ALA A 1 181 ? 40.692 2.178 9.996 1.00 9.25 179 ALA A O 1
ATOM 1462 N N . LEU A 1 182 ? 39.220 3.263 8.669 1.00 8.27 180 LEU A N 1
ATOM 1463 C CA . LEU A 1 182 ? 40.157 3.339 7.532 1.00 8.91 180 LEU A CA 1
ATOM 1464 C C . LEU A 1 182 ? 40.810 4.705 7.396 1.00 8.63 180 LEU A C 1
ATOM 1465 O O . LEU A 1 182 ? 41.695 4.906 6.560 1.00 9.31 180 LEU A O 1
ATOM 1470 N N . GLY A 1 183 ? 40.393 5.641 8.239 1.00 8.55 181 GLY A N 1
ATOM 1471 C CA . GLY A 1 183 ? 40.828 7.022 8.140 1.00 8.88 181 GLY A CA 1
ATOM 1472 C C . GLY A 1 183 ? 39.832 7.917 7.420 1.00 8.85 181 GLY A C 1
ATOM 1473 O O . GLY A 1 183 ? 38.637 7.604 7.306 1.00 9.49 181 GLY A O 1
ATOM 1474 N N . GLU A 1 184 ? 40.345 9.052 6.951 1.00 9.50 182 GLU A N 1
ATOM 1475 C CA . GLU A 1 184 ? 39.556 10.061 6.260 1.00 10.05 182 GLU A CA 1
ATOM 1476 C C . GLU A 1 184 ? 39.868 9.982 4.777 1.00 10.02 182 GLU A C 1
ATOM 1477 O O . GLU A 1 184 ? 41.027 10.098 4.373 1.00 9.59 182 GLU A O 1
ATOM 1483 N N . PHE A 1 185 ? 38.839 9.789 3.960 1.00 10.15 183 PHE A N 1
ATOM 1484 C CA . PHE A 1 185 ? 39.043 9.698 2.525 1.00 9.86 183 PHE A CA 1
ATOM 1485 C C . PHE A 1 185 ? 39.365 11.087 1.978 1.00 10.06 183 PHE A C 1
ATOM 1486 O O . PHE A 1 185 ? 38.586 12.013 2.147 1.00 10.96 183 PHE A O 1
ATOM 1494 N N . ASP A 1 186 ? 40.486 11.220 1.286 1.00 9.37 184 ASP A N 1
ATOM 1495 C CA . ASP A 1 186 ? 40.938 12.507 0.756 1.00 9.55 184 ASP A CA 1
ATOM 1496 C C . ASP A 1 186 ? 40.179 12.822 -0.517 1.00 10.44 184 ASP A C 1
ATOM 1497 O O . ASP A 1 186 ? 40.321 12.140 -1.530 1.00 9.81 184 ASP A O 1
ATOM 1502 N N . GLU A 1 187 ? 39.359 13.866 -0.459 1.00 10.85 185 GLU A N 1
ATOM 1503 C CA . GLU A 1 187 ? 38.487 14.209 -1.580 1.00 11.87 185 GLU A CA 1
ATOM 1504 C C . GLU A 1 187 ? 39.223 14.724 -2.816 1.00 11.44 185 GLU A C 1
ATOM 1505 O O . GLU A 1 187 ? 38.698 14.630 -3.922 1.00 11.31 185 GLU A O 1
ATOM 1511 N N . ALA A 1 188 ? 40.426 15.252 -2.627 1.00 10.53 186 ALA A N 1
ATOM 1512 C CA . ALA A 1 188 ? 41.237 15.764 -3.728 1.00 11.15 186 ALA A CA 1
ATOM 1513 C C . ALA A 1 188 ? 42.146 14.699 -4.344 1.00 10.70 186 ALA A C 1
ATOM 1514 O O . ALA A 1 188 ? 42.478 14.783 -5.512 1.00 11.76 186 ALA A O 1
ATOM 1516 N N . GLU A 1 189 ? 42.548 13.699 -3.560 1.00 10.17 187 GLU A N 1
ATOM 1517 C CA . GLU A 1 189 ? 43.605 12.754 -3.978 1.00 10.18 187 GLU A CA 1
ATOM 1518 C C . GLU A 1 189 ? 43.168 11.299 -4.065 1.00 9.96 187 GLU A C 1
ATOM 1519 O O . GLU A 1 189 ? 43.857 10.484 -4.703 1.00 10.00 187 GLU A O 1
ATOM 1525 N N . GLY A 1 190 ? 42.064 10.937 -3.431 1.00 9.11 188 GLY A N 1
ATOM 1526 C CA . GLY A 1 190 ? 41.551 9.573 -3.530 1.00 9.77 188 GLY A CA 1
ATOM 1527 C C . GLY A 1 190 ? 42.311 8.529 -2.735 1.00 9.98 188 GLY A C 1
ATOM 1528 O O . GLY A 1 190 ? 42.244 7.343 -3.050 1.00 10.77 188 GLY A O 1
ATOM 1529 N N . VAL A 1 191 ? 42.978 8.966 -1.679 1.00 9.47 189 VAL A N 1
ATOM 1530 C CA . VAL A 1 191 ? 43.739 8.102 -0.775 1.00 9.46 189 VAL A CA 1
ATOM 1531 C C . VAL A 1 191 ? 43.211 8.320 0.626 1.00 9.28 189 VAL A C 1
ATOM 1532 O O . VAL A 1 191 ? 42.567 9.325 0.902 1.00 10.09 189 VAL A O 1
ATOM 1536 N N . TRP A 1 192 ? 43.498 7.375 1.513 1.00 8.64 190 TRP A N 1
ATOM 1537 C CA . TRP A 1 192 ? 43.088 7.445 2.915 1.00 8.90 190 TRP A CA 1
ATOM 1538 C C . TRP A 1 192 ? 44.098 8.221 3.726 1.00 9.52 190 TRP A C 1
ATOM 1539 O O . TRP A 1 192 ? 45.294 8.020 3.587 1.00 10.45 190 TRP A O 1
ATOM 1550 N N . ARG A 1 193 ? 43.600 9.115 4.571 1.00 8.89 191 ARG A N 1
ATOM 1551 C CA . ARG A 1 193 ? 44.416 9.821 5.572 1.00 9.04 191 ARG A CA 1
ATOM 1552 C C . ARG A 1 193 ? 44.223 9.097 6.897 1.00 8.93 191 ARG A C 1
ATOM 1553 O O . ARG A 1 193 ? 43.105 9.038 7.389 1.00 8.93 191 ARG A O 1
ATOM 1561 N N . PRO A 1 194 ? 45.283 8.523 7.475 1.00 8.71 192 PRO A N 1
ATOM 1562 C CA . PRO A 1 194 ? 45.072 7.779 8.718 1.00 9.00 192 PRO A CA 1
ATOM 1563 C C . PRO A 1 194 ? 44.470 8.606 9.847 1.00 8.93 192 PRO A C 1
ATOM 1564 O O . PRO A 1 194 ? 44.762 9.793 9.969 1.00 9.32 192 PRO A O 1
ATOM 1568 N N . LEU A 1 195 ? 43.643 7.970 10.679 1.00 8.88 193 LEU A N 1
ATOM 1569 C CA . LEU A 1 195 ? 43.051 8.615 11.853 1.00 9.12 193 LEU A CA 1
ATOM 1570 C C . LEU A 1 195 ? 43.274 7.708 13.056 1.00 9.91 193 LEU A C 1
ATOM 1571 O O . LEU A 1 195 ? 42.371 7.021 13.522 1.00 10.13 193 LEU A O 1
ATOM 1576 N N . VAL A 1 196 ? 44.506 7.671 13.539 1.00 10.03 194 VAL A N 1
ATOM 1577 C CA . VAL A 1 196 ? 44.854 6.774 14.622 1.00 10.58 194 VAL A CA 1
ATOM 1578 C C . VAL A 1 196 ? 44.877 7.552 15.916 1.00 10.85 194 VAL A C 1
ATOM 1579 O O . VAL A 1 196 ? 45.867 8.200 16.229 1.00 11.66 194 VAL A O 1
ATOM 1583 N N . PHE A 1 197 ? 43.792 7.501 16.678 1.00 11.57 195 PHE A N 1
ATOM 1584 C CA . PHE A 1 197 ? 43.711 8.311 17.881 1.00 11.89 195 PHE A CA 1
ATOM 1585 C C . PHE A 1 197 ? 43.730 7.551 19.187 1.00 12.38 195 PHE A C 1
ATOM 1586 O O . PHE A 1 197 ? 43.695 8.173 20.257 1.00 13.66 195 PHE A O 1
ATOM 1594 N N . ASP A 1 198 ? 43.809 6.223 19.121 1.00 12.19 196 ASP A N 1
ATOM 1595 C CA . ASP A 1 198 ? 43.951 5.427 20.320 1.00 12.54 196 ASP A CA 1
ATOM 1596 C C . ASP A 1 198 ? 45.149 4.481 20.297 1.00 12.62 196 ASP A C 1
ATOM 1597 O O . ASP A 1 198 ? 45.963 4.521 21.202 1.00 12.84 196 ASP A O 1
ATOM 1602 N N . ASP A 1 199 ? 45.267 3.632 19.284 1.00 11.93 197 ASP A N 1
ATOM 1603 C CA A ASP A 1 199 ? 46.274 2.585 19.306 0.50 12.46 197 ASP A CA 1
ATOM 1604 C CA B ASP A 1 199 ? 46.253 2.548 19.315 0.50 12.47 197 ASP A CA 1
ATOM 1605 C C . ASP A 1 199 ? 46.581 2.104 17.896 1.00 12.09 197 ASP A C 1
ATOM 1606 O O . ASP A 1 199 ? 45.714 1.582 17.197 1.00 11.10 197 ASP A O 1
ATOM 1615 N N . MET A 1 200 ? 47.830 2.288 17.483 1.00 12.79 198 MET A N 1
ATOM 1616 C CA . MET A 1 200 ? 48.239 1.925 16.126 1.00 13.10 198 MET A CA 1
ATOM 1617 C C . MET A 1 200 ? 48.251 0.410 15.917 1.00 12.76 198 MET A C 1
ATOM 1618 O O . MET A 1 200 ? 47.878 -0.078 14.863 1.00 11.84 198 MET A O 1
ATOM 1623 N N . GLU A 1 201 ? 48.702 -0.335 16.915 1.00 13.22 199 GLU A N 1
ATOM 1624 C CA . GLU A 1 201 ? 48.712 -1.802 16.818 1.00 13.99 199 GLU A CA 1
ATOM 1625 C C . GLU A 1 201 ? 47.302 -2.316 16.537 1.00 12.81 199 GLU A C 1
ATOM 1626 O O . GLU A 1 201 ? 47.082 -3.156 15.656 1.00 11.89 199 GLU A O 1
ATOM 1632 N N . ALA A 1 202 ? 46.335 -1.806 17.292 1.00 11.87 200 ALA A N 1
ATOM 1633 C CA . ALA A 1 202 ? 44.953 -2.194 17.112 1.00 11.73 200 ALA A CA 1
ATOM 1634 C C . ALA A 1 202 ? 44.417 -1.739 15.758 1.00 11.13 200 ALA A C 1
ATOM 1635 O O . ALA A 1 202 ? 43.730 -2.481 15.081 1.00 10.89 200 ALA A O 1
ATOM 1637 N N . TYR A 1 203 ? 44.749 -0.524 15.348 1.00 10.27 201 TYR A N 1
ATOM 1638 C CA . TYR A 1 203 ? 44.269 0.038 14.088 1.00 10.01 201 TYR A CA 1
ATOM 1639 C C . TYR A 1 203 ? 44.708 -0.826 12.927 1.00 9.45 201 TYR A C 1
ATOM 1640 O O . TYR A 1 203 ? 43.927 -1.129 12.028 1.00 10.09 201 TYR A O 1
ATOM 1649 N N . LEU A 1 204 ? 45.978 -1.216 12.938 1.00 10.44 202 LEU A N 1
ATOM 1650 C CA . LEU A 1 204 ? 46.515 -2.042 11.866 1.00 11.16 202 LEU A CA 1
ATOM 1651 C C . LEU A 1 204 ? 45.937 -3.451 11.900 1.00 11.79 202 LEU A C 1
ATOM 1652 O O . LEU A 1 204 ? 45.602 -4.009 10.853 1.00 11.82 202 LEU A O 1
ATOM 1657 N N . GLU A 1 205 ? 45.806 -4.033 13.091 1.00 11.70 203 GLU A N 1
ATOM 1658 C CA . GLU A 1 205 ? 45.236 -5.374 13.216 1.00 12.28 203 GLU A CA 1
ATOM 1659 C C . GLU A 1 205 ? 43.784 -5.385 12.742 1.00 11.81 203 GLU A C 1
ATOM 1660 O O . GLU A 1 205 ? 43.345 -6.340 12.089 1.00 12.71 203 GLU A O 1
ATOM 1666 N N . SER A 1 206 ? 43.039 -4.324 13.047 1.00 11.24 204 SER A N 1
ATOM 1667 C CA . SER A 1 206 ? 41.670 -4.221 12.564 1.00 11.12 204 SER A CA 1
ATOM 1668 C C . SER A 1 206 ? 41.645 -4.215 11.033 1.00 10.52 204 SER A C 1
ATOM 1669 O O . SER A 1 206 ? 40.823 -4.892 10.414 1.00 10.79 204 SER A O 1
ATOM 1672 N N . LEU A 1 207 ? 42.545 -3.449 10.419 1.00 10.33 205 LEU A N 1
ATOM 1673 C CA . LEU A 1 207 ? 42.616 -3.393 8.955 1.00 11.10 205 LEU A CA 1
ATOM 1674 C C . LEU A 1 207 ? 43.056 -4.718 8.342 1.00 12.21 205 LEU A C 1
ATOM 1675 O O . LEU A 1 207 ? 42.572 -5.099 7.275 1.00 12.39 205 LEU A O 1
ATOM 1680 N N . GLU A 1 208 ? 43.929 -5.441 9.033 1.00 13.04 206 GLU A N 1
ATOM 1681 C CA . GLU A 1 208 ? 44.321 -6.782 8.589 1.00 15.04 206 GLU A CA 1
ATOM 1682 C C . GLU A 1 208 ? 43.107 -7.701 8.516 1.00 15.14 206 GLU A C 1
ATOM 1683 O O . GLU A 1 208 ? 42.927 -8.441 7.542 1.00 15.68 206 GLU A O 1
ATOM 1689 N N . ARG A 1 209 ? 42.271 -7.664 9.548 1.00 14.80 207 ARG A N 1
ATOM 1690 C CA . ARG A 1 209 ? 41.079 -8.498 9.604 1.00 15.76 207 ARG A CA 1
ATOM 1691 C C . ARG A 1 209 ? 40.058 -8.077 8.558 1.00 14.97 207 ARG A C 1
ATOM 1692 O O . ARG A 1 209 ? 39.465 -8.929 7.885 1.00 15.54 207 ARG A O 1
ATOM 1700 N N . LEU A 1 210 ? 39.856 -6.773 8.392 1.00 13.86 208 LEU A N 1
ATOM 1701 C CA . LEU A 1 210 ? 38.903 -6.276 7.392 1.00 14.05 208 LEU A CA 1
ATOM 1702 C C . LEU A 1 210 ? 39.345 -6.583 5.962 1.00 14.55 208 LEU A C 1
ATOM 1703 O O . LEU A 1 210 ? 38.505 -6.822 5.096 1.00 14.02 208 LEU A O 1
ATOM 1708 N N . GLN A 1 211 ? 40.651 -6.608 5.721 1.00 15.15 209 GLN A N 1
ATOM 1709 C CA . GLN A 1 211 ? 41.190 -7.013 4.419 1.00 16.70 209 GLN A CA 1
ATOM 1710 C C . GLN A 1 211 ? 40.782 -8.424 4.032 1.00 17.43 209 GLN A C 1
ATOM 1711 O O . GLN A 1 211 ? 40.700 -8.731 2.840 1.00 18.96 209 GLN A O 1
ATOM 1717 N N . ARG A 1 212 ? 40.556 -9.282 5.026 1.00 17.29 210 ARG A N 1
ATOM 1718 C CA . ARG A 1 212 ? 40.203 -10.695 4.794 1.00 18.50 210 ARG A CA 1
ATOM 1719 C C . ARG A 1 212 ? 38.714 -10.938 4.538 1.00 17.72 210 ARG A C 1
ATOM 1720 O O . ARG A 1 212 ? 38.311 -12.077 4.269 1.00 18.71 210 ARG A O 1
ATOM 1728 N N . LEU A 1 213 ? 37.898 -9.888 4.604 1.00 16.21 211 LEU A N 1
ATOM 1729 C CA . LEU A 1 213 ? 36.509 -10.010 4.183 1.00 15.91 211 LEU A CA 1
ATOM 1730 C C . LEU A 1 213 ? 36.462 -10.388 2.705 1.00 15.63 211 LEU A C 1
ATOM 1731 O O . LEU A 1 213 ? 37.402 -10.109 1.968 1.00 15.73 211 LEU A O 1
ATOM 1736 N N . PRO A 1 214 ? 35.351 -10.983 2.254 1.00 16.22 212 PRO A N 1
ATOM 1737 C CA . PRO A 1 214 ? 35.158 -11.114 0.813 1.00 16.22 212 PRO A CA 1
ATOM 1738 C C . PRO A 1 214 ? 35.293 -9.747 0.135 1.00 15.53 212 PRO A C 1
ATOM 1739 O O . PRO A 1 214 ? 34.966 -8.731 0.741 1.00 15.56 212 PRO A O 1
ATOM 1743 N N . THR A 1 215 ? 35.772 -9.715 -1.103 1.00 15.47 213 THR A N 1
ATOM 1744 C CA . THR A 1 215 ? 35.993 -8.449 -1.801 1.00 14.78 213 THR A CA 1
ATOM 1745 C C . THR A 1 215 ? 34.756 -7.570 -1.709 1.00 13.73 213 THR A C 1
ATOM 1746 O O . THR A 1 215 ? 33.651 -8.013 -1.969 1.00 13.44 213 THR A O 1
ATOM 1750 N N . LEU A 1 216 ? 34.946 -6.314 -1.322 1.00 12.73 214 LEU A N 1
ATOM 1751 C CA . LEU A 1 216 ? 33.828 -5.410 -1.114 1.00 12.56 214 LEU A CA 1
ATOM 1752 C C . LEU A 1 216 ? 33.329 -4.819 -2.414 1.00 12.33 214 LEU A C 1
ATOM 1753 O O . LEU A 1 216 ? 34.120 -4.526 -3.319 1.00 12.83 214 LEU A O 1
ATOM 1758 N N . LEU A 1 217 ? 32.021 -4.589 -2.472 1.00 12.56 215 LEU A N 1
ATOM 1759 C CA . LEU A 1 217 ? 31.411 -3.839 -3.561 1.00 12.80 215 LEU A CA 1
ATOM 1760 C C . LEU A 1 217 ? 31.171 -2.401 -3.154 1.00 12.23 215 LEU A C 1
ATOM 1761 O O . LEU A 1 217 ? 31.202 -1.513 -3.983 1.00 13.24 215 LEU A O 1
ATOM 1766 N N . GLN A 1 218 ? 30.889 -2.177 -1.876 1.00 11.43 216 GLN A N 1
ATOM 1767 C CA . GLN A 1 218 ? 30.581 -0.846 -1.375 1.00 11.68 216 GLN A CA 1
ATOM 1768 C C . GLN A 1 218 ? 31.268 -0.656 -0.026 1.00 10.94 216 GLN A C 1
ATOM 1769 O O . GLN A 1 218 ? 31.247 -1.545 0.829 1.00 11.27 216 GLN A O 1
ATOM 1775 N N . LEU A 1 219 ? 31.885 0.504 0.150 1.00 10.36 217 LEU A N 1
ATOM 1776 C CA . LEU A 1 219 ? 32.625 0.843 1.362 1.00 9.80 217 LEU A CA 1
ATOM 1777 C C . LEU A 1 219 ? 32.160 2.235 1.782 1.00 9.53 217 LEU A C 1
ATOM 1778 O O . LEU A 1 219 ? 32.251 3.184 1.005 1.00 9.38 217 LEU A O 1
ATOM 1783 N N . ILE A 1 220 ? 31.619 2.344 2.990 1.00 9.22 218 ILE A N 1
ATOM 1784 C CA . ILE A 1 220 ? 30.928 3.549 3.432 1.00 9.36 218 ILE A CA 1
ATOM 1785 C C . ILE A 1 220 ? 31.562 4.023 4.734 1.00 9.40 218 ILE A C 1
ATOM 1786 O O . ILE A 1 220 ? 31.251 3.506 5.804 1.00 9.15 218 ILE A O 1
ATOM 1791 N N . PRO A 1 221 ? 32.509 4.963 4.644 1.00 9.00 219 PRO A N 1
ATOM 1792 C CA . PRO A 1 221 ? 33.133 5.477 5.847 1.00 9.40 219 PRO A CA 1
ATOM 1793 C C . PRO A 1 221 ? 32.231 6.460 6.599 1.00 9.78 219 PRO A C 1
ATOM 1794 O O . PRO A 1 221 ? 31.086 6.694 6.218 1.00 10.62 219 PRO A O 1
ATOM 1798 N N . GLY A 1 222 ? 32.745 7.022 7.685 1.00 10.29 220 GLY A N 1
ATOM 1799 C CA . GLY A 1 222 ? 31.972 7.946 8.484 1.00 10.88 220 GLY A CA 1
ATOM 1800 C C . GLY A 1 222 ? 31.763 9.305 7.858 1.00 11.34 220 GLY A C 1
ATOM 1801 O O . GLY A 1 222 ? 30.914 10.079 8.319 1.00 12.82 220 GLY A O 1
ATOM 1802 N N . HIS A 1 223 ? 32.539 9.610 6.822 1.00 11.37 221 HIS A N 1
ATOM 1803 C CA . HIS A 1 223 ? 32.511 10.930 6.207 1.00 11.20 221 HIS A CA 1
ATOM 1804 C C . HIS A 1 223 ? 32.751 10.799 4.717 1.00 11.26 221 HIS A C 1
ATOM 1805 O O . HIS A 1 223 ? 33.644 10.072 4.311 1.00 12.31 221 HIS A O 1
ATOM 1812 N N . GLY A 1 224 ? 31.957 11.493 3.909 1.00 11.81 222 GLY A N 1
ATOM 1813 C CA . GLY A 1 224 ? 32.281 11.660 2.487 1.00 12.49 222 GLY A CA 1
ATOM 1814 C C . GLY A 1 224 ? 31.474 10.865 1.481 1.00 13.36 222 GLY A C 1
ATOM 1815 O O . GLY A 1 224 ? 31.593 11.103 0.272 1.00 14.99 222 GLY A O 1
ATOM 1816 N N . GLY A 1 225 ? 30.657 9.928 1.951 1.00 12.93 223 GLY A N 1
ATOM 1817 C CA . GLY A 1 225 ? 29.759 9.175 1.068 1.00 12.92 223 GLY A CA 1
ATOM 1818 C C . GLY A 1 225 ? 30.101 7.704 0.894 1.00 12.83 223 GLY A C 1
ATOM 1819 O O . GLY A 1 225 ? 30.640 7.069 1.796 1.00 13.83 223 GLY A O 1
ATOM 1820 N N . LEU A 1 226 ? 29.760 7.155 -0.265 1.00 12.30 224 LEU A N 1
ATOM 1821 C CA . LEU A 1 226 ? 29.888 5.734 -0.546 1.00 12.27 224 LEU A CA 1
ATOM 1822 C C . LEU A 1 226 ? 30.937 5.522 -1.626 1.00 12.24 224 LEU A C 1
ATOM 1823 O O . LEU A 1 226 ? 30.891 6.166 -2.668 1.00 12.54 224 LEU A O 1
ATOM 1828 N N . LEU A 1 227 ? 31.876 4.622 -1.370 1.00 11.47 225 LEU A N 1
ATOM 1829 C CA . LEU A 1 227 ? 32.895 4.257 -2.331 1.00 12.13 225 LEU A CA 1
ATOM 1830 C C . LEU A 1 227 ? 32.543 2.917 -2.981 1.00 12.42 225 LEU A C 1
ATOM 1831 O O . LEU A 1 227 ? 32.016 2.013 -2.332 1.00 11.32 225 LEU A O 1
ATOM 1836 N N . ARG A 1 228 ? 32.874 2.788 -4.261 1.00 13.22 226 ARG A N 1
ATOM 1837 C CA . ARG A 1 228 ? 32.579 1.576 -5.029 1.00 14.37 226 ARG A CA 1
ATOM 1838 C C . ARG A 1 228 ? 33.769 1.264 -5.932 1.00 14.52 226 ARG A C 1
ATOM 1839 O O . ARG A 1 228 ? 34.793 1.940 -5.877 1.00 15.20 226 ARG A O 1
ATOM 1847 N N . GLY A 1 229 ? 33.650 0.211 -6.727 1.00 15.22 227 GLY A N 1
ATOM 1848 C CA . GLY A 1 229 ? 34.739 -0.200 -7.587 1.00 15.42 227 GLY A CA 1
ATOM 1849 C C . GLY A 1 229 ? 35.983 -0.507 -6.786 1.00 14.92 227 GLY A C 1
ATOM 1850 O O . GLY A 1 229 ? 35.900 -0.982 -5.647 1.00 14.97 227 GLY A O 1
ATOM 1851 N N . ARG A 1 230 ? 37.140 -0.233 -7.378 1.00 15.33 228 ARG A N 1
ATOM 1852 C CA . ARG A 1 230 ? 38.402 -0.564 -6.737 1.00 15.86 228 ARG A CA 1
ATOM 1853 C C . ARG A 1 230 ? 38.616 0.189 -5.437 1.00 13.87 228 ARG A C 1
ATOM 1854 O O . ARG A 1 230 ? 39.296 -0.304 -4.555 1.00 14.04 228 ARG A O 1
ATOM 1862 N N . LEU A 1 231 ? 38.033 1.377 -5.300 1.00 12.77 229 LEU A N 1
ATOM 1863 C CA . LEU A 1 231 ? 38.189 2.121 -4.051 1.00 12.63 229 LEU A CA 1
ATOM 1864 C C . LEU A 1 231 ? 37.580 1.379 -2.864 1.00 11.51 229 LEU A C 1
ATOM 1865 O O . LEU A 1 231 ? 38.076 1.496 -1.743 1.00 12.35 229 LEU A O 1
ATOM 1870 N N . ALA A 1 232 ? 36.485 0.655 -3.106 1.00 11.80 230 ALA A N 1
ATOM 1871 C CA . ALA A 1 232 ? 35.907 -0.222 -2.087 1.00 11.42 230 ALA A CA 1
ATOM 1872 C C . ALA A 1 232 ? 36.739 -1.490 -1.950 1.00 11.45 230 ALA A C 1
ATOM 1873 O O . ALA A 1 232 ? 37.100 -1.890 -0.836 1.00 11.86 230 ALA A O 1
ATOM 1875 N N . ALA A 1 233 ? 37.050 -2.123 -3.073 1.00 11.85 231 ALA A N 1
ATOM 1876 C CA . ALA A 1 233 ? 37.732 -3.414 -3.040 1.00 12.68 231 ALA A CA 1
ATOM 1877 C C . ALA A 1 233 ? 39.088 -3.348 -2.340 1.00 12.67 231 ALA A C 1
ATOM 1878 O O . ALA A 1 233 ? 39.468 -4.297 -1.650 1.00 14.26 231 ALA A O 1
ATOM 1880 N N . ASP A 1 234 ? 39.831 -2.252 -2.515 1.00 12.41 232 ASP A N 1
ATOM 1881 C CA . ASP A 1 234 ? 41.147 -2.166 -1.882 1.00 12.57 232 ASP A CA 1
ATOM 1882 C C . ASP A 1 234 ? 41.225 -1.185 -0.731 1.00 11.74 232 ASP A C 1
ATOM 1883 O O . ASP A 1 234 ? 42.326 -0.846 -0.283 1.00 10.48 232 ASP A O 1
ATOM 1888 N N . GLY A 1 235 ? 40.076 -0.787 -0.188 1.00 10.94 233 GLY A N 1
ATOM 1889 C CA . GLY A 1 235 ? 40.059 0.221 0.864 1.00 10.46 233 GLY A CA 1
ATOM 1890 C C . GLY A 1 235 ? 40.861 -0.155 2.094 1.00 10.18 233 GLY A C 1
ATOM 1891 O O . GLY A 1 235 ? 41.715 0.612 2.551 1.00 9.68 233 GLY A O 1
ATOM 1892 N N . ALA A 1 236 ? 40.604 -1.320 2.666 1.00 10.59 234 ALA A N 1
ATOM 1893 C CA . ALA A 1 236 ? 41.292 -1.697 3.897 1.00 10.44 234 ALA A CA 1
ATOM 1894 C C . ALA A 1 236 ? 42.793 -1.874 3.692 1.00 10.60 234 ALA A C 1
ATOM 1895 O O . ALA A 1 236 ? 43.594 -1.425 4.521 1.00 10.30 234 ALA A O 1
ATOM 1897 N N . GLU A 1 237 ? 43.180 -2.507 2.587 1.00 11.04 235 GLU A N 1
ATOM 1898 C CA . GLU A 1 237 ? 44.579 -2.664 2.239 1.00 11.92 235 GLU A CA 1
ATOM 1899 C C . GLU A 1 237 ? 45.248 -1.307 2.055 1.00 10.91 235 GLU A C 1
ATOM 1900 O O . GLU A 1 237 ? 46.356 -1.066 2.553 1.00 11.39 235 GLU A O 1
ATOM 1906 N N . SER A 1 238 ? 44.583 -0.412 1.331 1.00 10.09 236 SER A N 1
ATOM 1907 C CA . SER A 1 238 ? 45.121 0.929 1.087 1.00 10.27 236 SER A CA 1
ATOM 1908 C C . SER A 1 238 ? 45.257 1.726 2.386 1.00 9.66 236 SER A C 1
ATOM 1909 O O . SER A 1 238 ? 46.255 2.431 2.615 1.00 10.40 236 SER A O 1
ATOM 1912 N N . ALA A 1 239 ? 44.255 1.620 3.252 1.00 9.56 237 ALA A N 1
ATOM 1913 C CA . ALA A 1 239 ? 44.280 2.321 4.524 1.00 9.43 237 ALA A CA 1
ATOM 1914 C C . ALA A 1 239 ? 45.427 1.843 5.403 1.00 10.10 237 ALA A C 1
ATOM 1915 O O . ALA A 1 239 ? 46.046 2.636 6.115 1.00 9.49 237 ALA A O 1
ATOM 1917 N N . TYR A 1 240 ? 45.719 0.551 5.353 1.00 10.17 238 TYR A N 1
ATOM 1918 C CA . TYR A 1 240 ? 46.833 -0.042 6.086 1.00 10.76 238 TYR A CA 1
ATOM 1919 C C . TYR A 1 240 ? 48.139 0.544 5.578 1.00 10.29 238 TYR A C 1
ATOM 1920 O O . TYR A 1 240 ? 48.986 1.026 6.357 1.00 9.86 238 TYR A O 1
ATOM 1929 N N . THR A 1 241 ? 48.294 0.539 4.263 1.00 10.48 239 THR A N 1
ATOM 1930 C CA . THR A 1 241 ? 49.489 1.085 3.623 1.00 11.07 239 THR A CA 1
ATOM 1931 C C . THR A 1 241 ? 49.699 2.560 3.968 1.00 10.75 239 THR A C 1
ATOM 1932 O O . THR A 1 241 ? 50.820 2.978 4.269 1.00 10.75 239 THR A O 1
ATOM 1936 N N . GLU A 1 242 ? 48.626 3.349 3.961 1.00 10.23 240 GLU A N 1
ATOM 1937 C CA . GLU A 1 242 ? 48.751 4.769 4.262 1.00 10.20 240 GLU A CA 1
ATOM 1938 C C . GLU A 1 242 ? 49.154 5.000 5.710 1.00 10.06 240 GLU A C 1
ATOM 1939 O O . GLU A 1 242 ? 49.889 5.949 6.003 1.00 10.26 240 GLU A O 1
ATOM 1945 N N . CYS A 1 243 ? 48.690 4.162 6.623 1.00 9.96 241 CYS A N 1
ATOM 1946 C CA . CYS A 1 243 ? 49.146 4.250 8.008 1.00 10.35 241 CYS A CA 1
ATOM 1947 C C . CYS A 1 243 ? 50.641 3.958 8.095 1.00 10.61 241 CYS A C 1
ATOM 1948 O O . CYS A 1 243 ? 51.378 4.706 8.724 1.00 10.69 241 CYS A O 1
ATOM 1951 N N . LEU A 1 244 ? 51.105 2.903 7.436 1.00 10.33 242 LEU A N 1
ATOM 1952 C CA . LEU A 1 244 ? 52.548 2.599 7.428 1.00 11.23 242 LEU A CA 1
ATOM 1953 C C . LEU A 1 244 ? 53.341 3.727 6.776 1.00 10.64 242 LEU A C 1
ATOM 1954 O O . LEU A 1 244 ? 54.451 4.031 7.205 1.00 10.47 242 LEU A O 1
ATOM 1959 N N . ARG A 1 245 ? 52.767 4.373 5.767 1.00 9.92 243 ARG A N 1
ATOM 1960 C CA . ARG A 1 245 ? 53.443 5.474 5.077 1.00 9.93 243 ARG A CA 1
ATOM 1961 C C . ARG A 1 245 ? 53.637 6.651 6.028 1.00 9.56 243 ARG A C 1
ATOM 1962 O O . ARG A 1 245 ? 54.694 7.272 6.066 1.00 8.92 243 ARG A O 1
ATOM 1970 N N . LEU A 1 246 ? 52.605 6.962 6.800 1.00 9.43 244 LEU A N 1
ATOM 1971 C CA . LEU A 1 246 ? 52.716 8.044 7.763 1.00 9.81 244 LEU A CA 1
ATOM 1972 C C . LEU A 1 246 ? 53.771 7.721 8.825 1.00 10.14 244 LEU A C 1
ATOM 1973 O O . LEU A 1 246 ? 54.555 8.590 9.236 1.00 9.92 244 LEU A O 1
ATOM 1978 N N . CYS A 1 247 ? 53.819 6.465 9.258 1.00 10.74 245 CYS A N 1
ATOM 1979 C CA A CYS A 1 247 ? 54.845 6.048 10.190 0.50 11.42 245 CYS A CA 1
ATOM 1980 C CA B CYS A 1 247 ? 54.873 5.997 10.167 0.50 10.84 245 CYS A CA 1
ATOM 1981 C C . CYS A 1 247 ? 56.244 6.253 9.587 1.00 11.33 245 CYS A C 1
ATOM 1982 O O . CYS A 1 247 ? 57.144 6.738 10.265 1.00 11.30 245 CYS A O 1
ATOM 1987 N N . ARG A 1 248 ? 56.425 5.896 8.321 1.00 11.10 246 ARG A N 1
ATOM 1988 C CA . ARG A 1 248 ? 57.717 6.089 7.656 1.00 11.21 246 ARG A CA 1
ATOM 1989 C C . ARG A 1 248 ? 58.115 7.554 7.663 1.00 10.54 246 ARG A C 1
ATOM 1990 O O . ARG A 1 248 ? 59.256 7.897 7.984 1.00 10.58 246 ARG A O 1
ATOM 1998 N N . ARG A 1 249 ? 57.175 8.423 7.322 1.00 10.10 247 ARG A N 1
ATOM 1999 C CA . ARG A 1 249 ? 57.464 9.846 7.281 1.00 10.37 247 ARG A CA 1
ATOM 2000 C C . ARG A 1 249 ? 57.857 10.365 8.656 1.00 9.86 247 ARG A C 1
ATOM 2001 O O . ARG A 1 249 ? 58.812 11.121 8.794 1.00 8.98 247 ARG A O 1
ATOM 2009 N N . LEU A 1 250 ? 57.080 9.998 9.668 1.00 9.62 248 LEU A N 1
ATOM 2010 C CA . LEU A 1 250 ? 57.354 10.437 11.026 1.00 9.92 248 LEU A CA 1
ATOM 2011 C C . LEU A 1 250 ? 58.721 9.951 11.499 1.00 9.78 248 LEU A C 1
ATOM 2012 O O . LEU A 1 250 ? 59.491 10.713 12.061 1.00 9.69 248 LEU A O 1
ATOM 2017 N N A LEU A 1 251 ? 59.015 8.675 11.288 0.50 9.52 249 LEU A N 1
ATOM 2018 N N B LEU A 1 251 ? 59.016 8.675 11.292 0.50 9.56 249 LEU A N 1
ATOM 2019 C CA A LEU A 1 251 ? 60.288 8.101 11.721 0.50 10.09 249 LEU A CA 1
ATOM 2020 C CA B LEU A 1 251 ? 60.291 8.105 11.732 0.50 10.23 249 LEU A CA 1
ATOM 2021 C C A LEU A 1 251 ? 61.460 8.783 11.025 0.50 9.90 249 LEU A C 1
ATOM 2022 C C B LEU A 1 251 ? 61.476 8.753 11.016 0.50 9.95 249 LEU A C 1
ATOM 2023 O O A LEU A 1 251 ? 62.469 9.086 11.647 0.50 10.18 249 LEU A O 1
ATOM 2024 O O B LEU A 1 251 ? 62.512 9.002 11.621 0.50 10.30 249 LEU A O 1
ATOM 2033 N N . TRP A 1 252 ? 61.323 9.043 9.729 1.00 9.06 250 TRP A N 1
ATOM 2034 C CA . TRP A 1 252 ? 62.369 9.737 8.996 1.00 9.65 250 TRP A CA 1
ATOM 2035 C C . TRP A 1 252 ? 62.582 11.147 9.567 1.00 9.15 250 TRP A C 1
ATOM 2036 O O . TRP A 1 252 ? 63.696 11.563 9.840 1.00 9.32 250 TRP A O 1
ATOM 2047 N N . ARG A 1 253 ? 61.487 11.869 9.754 1.00 9.55 251 ARG A N 1
ATOM 2048 C CA . ARG A 1 253 ? 61.590 13.212 10.313 1.00 10.48 251 ARG A CA 1
ATOM 2049 C C . ARG A 1 253 ? 62.174 13.235 11.728 1.00 10.72 251 ARG A C 1
ATOM 2050 O O . ARG A 1 253 ? 63.007 14.064 12.039 1.00 11.01 251 ARG A O 1
ATOM 2058 N N . GLN A 1 254 ? 61.758 12.300 12.578 1.00 10.29 252 GLN A N 1
ATOM 2059 C CA . GLN A 1 254 ? 62.347 12.167 13.897 1.00 11.44 252 GLN A CA 1
ATOM 2060 C C . GLN A 1 254 ? 63.842 11.830 13.831 1.00 11.07 252 GLN A C 1
ATOM 2061 O O . GLN A 1 254 ? 64.627 12.299 14.649 1.00 11.44 252 GLN A O 1
ATOM 2067 N N . SER A 1 255 ? 64.252 11.063 12.826 1.00 11.01 253 SER A N 1
ATOM 2068 C CA . SER A 1 255 ? 65.670 10.719 12.697 1.00 11.96 253 SER A CA 1
ATOM 2069 C C . SER A 1 255 ? 66.511 11.965 12.354 1.00 11.73 253 SER A C 1
ATOM 2070 O O . SER A 1 255 ? 67.688 12.028 12.681 1.00 12.00 253 SER A O 1
ATOM 2073 N N . MET A 1 256 ? 65.862 12.955 11.737 1.00 12.33 254 MET A N 1
ATOM 2074 C CA . MET A 1 256 ? 66.467 14.254 11.461 1.00 14.01 254 MET A CA 1
ATOM 2075 C C . MET A 1 256 ? 66.367 15.214 12.641 1.00 14.63 254 MET A C 1
ATOM 2076 O O . MET A 1 256 ? 66.894 16.310 12.568 1.00 15.62 254 MET A O 1
ATOM 2081 N N . GLY A 1 257 ? 65.669 14.831 13.711 1.00 14.00 255 GLY A N 1
ATOM 2082 C CA . GLY A 1 257 ? 65.562 15.661 14.908 1.00 14.93 255 GLY A CA 1
ATOM 2083 C C . GLY A 1 257 ? 64.311 16.494 15.014 1.00 15.27 255 GLY A C 1
ATOM 2084 O O . GLY A 1 257 ? 64.175 17.289 15.939 1.00 16.73 255 GLY A O 1
ATOM 2085 N N . GLU A 1 258 ? 63.377 16.328 14.093 1.00 14.96 256 GLU A N 1
ATOM 2086 C CA . GLU A 1 258 ? 62.150 17.106 14.162 1.00 15.67 256 GLU A CA 1
ATOM 2087 C C . GLU A 1 258 ? 61.328 16.751 15.387 1.00 16.81 256 GLU A C 1
ATOM 2088 O O . GLU A 1 258 ? 61.249 15.575 15.785 1.00 17.24 256 GLU A O 1
ATOM 2094 N N . SER A 1 259 ? 60.700 17.768 15.961 1.00 18.43 257 SER A N 1
ATOM 2095 C CA . SER A 1 259 ? 59.670 17.542 16.968 1.00 20.01 257 SER A CA 1
ATOM 2096 C C . SER A 1 259 ? 58.403 17.071 16.275 1.00 20.50 257 SER A C 1
ATOM 2097 O O . SER A 1 259 ? 58.202 17.337 15.092 1.00 20.75 257 SER A O 1
ATOM 2100 N N . LEU A 1 260 ? 57.543 16.393 17.026 1.00 20.83 258 LEU A N 1
ATOM 2101 C CA . LEU A 1 260 ? 56.214 15.996 16.542 1.00 20.49 258 LEU A CA 1
ATOM 2102 C C . LEU A 1 260 ? 55.402 17.170 16.019 1.00 20.76 258 LEU A C 1
ATOM 2103 O O . LEU A 1 260 ? 54.549 16.995 15.157 1.00 20.49 258 LEU A O 1
ATOM 2108 N N . ASP A 1 261 ? 55.664 18.363 16.535 1.00 21.51 259 ASP A N 1
ATOM 2109 C CA . ASP A 1 261 ? 54.881 19.535 16.174 1.00 21.92 259 ASP A CA 1
ATOM 2110 C C . ASP A 1 261 ? 55.030 19.947 14.713 1.00 21.36 259 ASP A C 1
ATOM 2111 O O . ASP A 1 261 ? 54.096 20.494 14.128 1.00 21.63 259 ASP A O 1
ATOM 21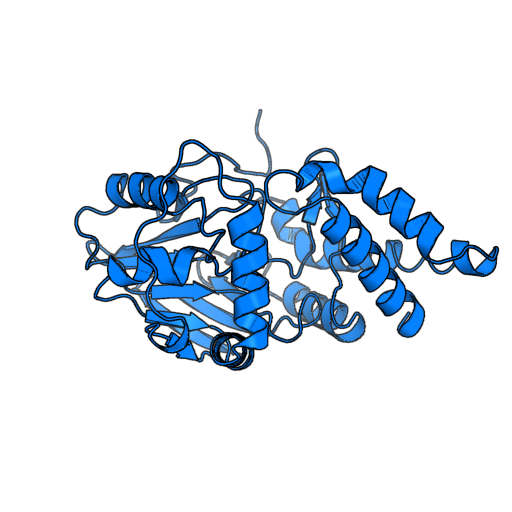16 N N . GLU A 1 262 ? 56.184 19.672 14.112 1.00 20.83 260 GLU A N 1
ATOM 2117 C CA . GLU A 1 262 ? 56.416 20.071 12.735 1.00 20.08 260 GLU A CA 1
ATOM 2118 C C . GLU A 1 262 ? 55.513 19.284 11.785 1.00 18.31 260 GLU A C 1
ATOM 2119 O O . GLU A 1 262 ? 54.733 19.869 11.025 1.00 17.88 260 GLU A O 1
ATOM 2125 N N . LEU A 1 263 ? 55.586 17.958 11.846 1.00 16.57 261 LEU A N 1
ATOM 2126 C CA . LEU A 1 263 ? 54.702 17.135 11.031 1.00 16.01 261 LEU A CA 1
ATOM 2127 C C . LEU A 1 263 ? 53.230 17.379 11.397 1.00 15.57 261 LEU A C 1
ATOM 2128 O O . LEU A 1 263 ? 52.387 17.428 10.508 1.00 15.06 261 LEU A O 1
ATOM 2133 N N . SER A 1 264 ? 52.927 17.561 12.683 1.00 15.89 262 SER A N 1
ATOM 2134 C CA . SER A 1 264 ? 51.539 17.831 13.107 1.00 16.24 262 SER A CA 1
ATOM 2135 C C . SER A 1 264 ? 51.004 19.070 12.404 1.00 16.37 262 SER A C 1
ATOM 2136 O O . SER A 1 264 ? 49.893 19.072 11.890 1.00 15.49 262 SER A O 1
ATOM 2139 N N . GLU A 1 265 ? 51.799 20.136 12.374 1.00 16.78 263 GLU A N 1
ATOM 2140 C CA . GLU A 1 265 ? 51.371 21.372 11.724 1.00 18.25 263 GLU A CA 1
ATOM 2141 C C . GLU A 1 265 ? 51.242 21.201 10.205 1.00 17.97 263 GLU A C 1
ATOM 2142 O O . GLU A 1 265 ? 50.326 21.750 9.587 1.00 18.46 263 GLU A O 1
ATOM 2148 N N . GLU A 1 266 ? 52.136 20.411 9.612 1.00 17.62 264 GLU A N 1
ATOM 2149 C CA . GLU A 1 266 ? 52.068 20.093 8.187 1.00 16.99 264 GLU A CA 1
ATOM 2150 C C . GLU A 1 266 ? 50.803 19.298 7.864 1.00 16.12 264 GLU A C 1
ATOM 2151 O O . GLU A 1 266 ? 50.112 19.584 6.887 1.00 16.33 264 GLU A O 1
ATOM 2157 N N . LEU A 1 267 ? 50.500 18.292 8.676 1.00 14.83 265 LEU A N 1
ATOM 2158 C CA . LEU A 1 267 ? 49.282 17.524 8.461 1.00 14.31 265 LEU A CA 1
ATOM 2159 C C . LEU A 1 267 ? 48.044 18.393 8.662 1.00 14.24 265 LEU A C 1
ATOM 2160 O O . LEU A 1 267 ? 47.063 18.264 7.926 1.00 13.83 265 LEU A O 1
ATOM 2165 N N . HIS A 1 268 ? 48.073 19.267 9.656 1.00 14.81 266 HIS A N 1
ATOM 2166 C CA . HIS A 1 268 ? 46.940 20.141 9.894 1.00 15.63 266 HIS A CA 1
ATOM 2167 C C . HIS A 1 268 ? 46.705 21.052 8.678 1.00 16.27 266 HIS A C 1
ATOM 2168 O O . HIS A 1 268 ? 45.573 21.218 8.222 1.00 16.07 266 HIS A O 1
ATOM 2175 N N . ARG A 1 269 ? 47.788 21.602 8.133 1.00 18.19 267 ARG A N 1
ATOM 2176 C CA . ARG A 1 269 ? 47.713 22.411 6.921 1.00 18.58 267 ARG A CA 1
ATOM 2177 C C . ARG A 1 269 ? 47.188 21.609 5.740 1.00 18.27 267 ARG A C 1
ATOM 2178 O O . ARG A 1 269 ? 46.304 22.074 5.023 1.00 18.74 267 ARG A O 1
ATOM 2186 N N . ALA A 1 270 ? 47.737 20.413 5.543 1.00 17.15 268 ALA A N 1
ATOM 2187 C CA . ALA A 1 270 ? 47.392 19.580 4.387 1.00 17.06 268 ALA A CA 1
ATOM 2188 C C . ALA A 1 270 ? 45.987 19.008 4.466 1.00 16.70 268 ALA A C 1
ATOM 2189 O O . ALA A 1 270 ? 45.315 18.875 3.440 1.00 17.49 268 ALA A O 1
ATOM 2191 N N . TRP A 1 271 ? 45.542 18.660 5.675 1.00 15.85 269 TRP A N 1
ATOM 2192 C CA . TRP A 1 271 ? 44.326 17.859 5.855 1.00 15.29 269 TRP A CA 1
ATOM 2193 C C . TRP A 1 271 ? 43.161 18.532 6.582 1.00 15.51 269 TRP A C 1
ATOM 2194 O O . TRP A 1 271 ? 42.014 18.095 6.448 1.00 16.23 269 TRP A O 1
ATOM 2205 N N . GLY A 1 272 ? 43.435 19.570 7.361 1.00 15.84 270 GLY A N 1
ATOM 2206 C CA . GLY A 1 272 ? 42.396 20.173 8.204 1.00 16.34 270 GLY A CA 1
ATOM 2207 C C . GLY A 1 272 ? 41.218 20.777 7.463 1.00 16.66 270 GLY A C 1
ATOM 2208 O O . GLY A 1 272 ? 40.100 20.784 7.978 1.00 17.10 270 GLY A O 1
ATOM 2209 N N . GLY A 1 273 ? 41.451 21.248 6.237 1.00 16.97 271 GLY A N 1
ATOM 2210 C CA . GLY A 1 273 ? 40.416 21.935 5.475 1.00 17.72 271 GLY A CA 1
ATOM 2211 C C . GLY A 1 273 ? 39.174 21.109 5.227 1.00 17.59 271 GLY A C 1
ATOM 2212 O O . GLY A 1 273 ? 38.073 21.637 5.181 1.00 17.65 271 GLY A O 1
ATOM 2213 N N . GLN A 1 274 ? 39.345 19.801 5.081 1.00 17.30 272 GLN A N 1
ATOM 2214 C CA . GLN A 1 274 ? 38.246 18.925 4.715 1.00 17.12 272 GLN A CA 1
ATOM 2215 C C . GLN A 1 274 ? 37.166 18.840 5.796 1.00 17.52 272 GLN A C 1
ATOM 2216 O O . GLN A 1 274 ? 35.987 18.654 5.485 1.00 18.77 272 GLN A O 1
ATOM 2222 N N . SER A 1 275 ? 37.568 19.020 7.055 1.00 17.41 273 SER A N 1
ATOM 2223 C CA . SER A 1 275 ? 36.677 18.817 8.199 1.00 17.49 273 SER A CA 1
ATOM 2224 C C . SER A 1 275 ? 36.338 20.106 8.950 1.00 18.10 273 SER A C 1
ATOM 2225 O O . SER A 1 275 ? 35.759 20.048 10.034 1.00 18.30 273 SER A O 1
ATOM 2228 N N . VAL A 1 276 ? 36.667 21.263 8.381 1.00 18.66 274 VAL A N 1
ATOM 2229 C CA . VAL A 1 276 ? 36.454 22.539 9.076 1.00 19.99 274 VAL A CA 1
ATOM 2230 C C . VAL A 1 276 ? 35.010 22.766 9.521 1.00 20.36 274 VAL A C 1
ATOM 2231 O O . VAL A 1 276 ? 34.779 23.385 10.566 1.00 20.92 274 VAL A O 1
ATOM 2235 N N . ASP A 1 277 ? 34.052 22.274 8.737 1.00 20.48 275 ASP A N 1
ATOM 2236 C CA . ASP A 1 277 ? 32.627 22.417 9.049 1.00 21.37 275 ASP A CA 1
ATOM 2237 C C . ASP A 1 277 ? 32.164 21.638 10.267 1.00 20.94 275 ASP A C 1
ATOM 2238 O O . ASP A 1 277 ? 31.108 21.940 10.797 1.00 21.77 275 ASP A O 1
ATOM 2243 N N . PHE A 1 278 ? 32.890 20.603 10.674 1.00 19.82 276 PHE A N 1
ATOM 2244 C CA . PHE A 1 278 ? 32.428 19.786 11.800 1.00 19.89 276 PHE A CA 1
ATOM 2245 C C . PHE A 1 278 ? 33.493 19.478 12.846 1.00 19.74 276 PHE A C 1
ATOM 2246 O O . PHE A 1 278 ? 33.200 18.815 13.835 1.00 19.40 276 PHE A O 1
ATOM 2254 N N . LEU A 1 279 ? 34.702 19.996 12.656 1.00 19.77 277 LEU A N 1
ATOM 2255 C CA . LEU A 1 279 ? 35.783 19.775 13.601 1.00 20.02 277 LEU A CA 1
ATOM 2256 C C . LEU A 1 279 ? 36.560 21.072 13.795 1.00 20.55 277 LEU A C 1
ATOM 2257 O O . LEU A 1 279 ? 37.203 21.543 12.865 1.00 20.45 277 LEU A O 1
ATOM 2262 N N . PRO A 1 280 ? 36.511 21.656 15.001 1.00 21.48 278 PRO A N 1
ATOM 2263 C CA . PRO A 1 280 ? 37.309 22.858 15.249 1.00 22.14 278 PRO A CA 1
ATOM 2264 C C . PRO A 1 280 ? 38.794 22.677 14.893 1.00 21.63 278 PRO A C 1
ATOM 2265 O O . PRO A 1 280 ? 39.391 21.638 15.190 1.00 21.20 278 PRO A O 1
ATOM 2269 N N . GLY A 1 281 ? 39.373 23.686 14.247 1.00 22.27 279 GLY A N 1
ATOM 2270 C CA . GLY A 1 281 ? 40.751 23.611 13.757 1.00 21.84 279 GLY A CA 1
ATOM 2271 C C . GLY A 1 281 ? 41.767 23.217 14.813 1.00 21.89 279 GLY A C 1
ATOM 2272 O O . GLY A 1 281 ? 42.651 22.400 14.561 1.00 20.15 279 GLY A O 1
ATOM 2273 N N . GLU A 1 282 ? 41.641 23.782 16.010 1.00 22.55 280 GLU A N 1
ATOM 2274 C CA . GLU A 1 282 ? 42.563 23.439 17.089 1.00 22.66 280 GLU A CA 1
ATOM 2275 C C . GLU A 1 282 ? 42.442 21.977 17.518 1.00 21.63 280 GLU A C 1
ATOM 2276 O O . GLU A 1 282 ? 43.444 21.373 17.916 1.00 21.32 280 GLU A O 1
ATOM 2282 N N . LEU A 1 283 ? 41.239 21.405 17.435 1.00 20.42 281 LEU A N 1
ATOM 2283 C CA . LEU A 1 283 ? 41.060 19.989 17.749 1.00 19.36 281 LEU A CA 1
ATOM 2284 C C . LEU A 1 283 ? 41.648 19.121 16.631 1.00 17.18 281 LEU A C 1
ATOM 2285 O O . LEU A 1 283 ? 42.204 18.060 16.906 1.00 16.26 281 LEU A O 1
ATOM 2290 N N . HIS A 1 284 ? 41.517 19.548 15.375 1.00 16.08 282 HIS A N 1
ATOM 2291 C CA . HIS A 1 284 ? 42.180 18.852 14.277 1.00 14.96 282 HIS A CA 1
ATOM 2292 C C . HIS A 1 284 ? 43.696 18.834 14.479 1.00 14.25 282 HIS A C 1
ATOM 2293 O O . HIS A 1 284 ? 44.318 17.787 14.387 1.00 13.41 282 HIS A O 1
ATOM 2300 N N . LEU A 1 285 ? 44.288 19.982 14.774 1.00 15.08 283 LEU A N 1
ATOM 2301 C CA . LEU A 1 285 ? 45.727 20.032 15.010 1.00 14.94 283 LEU A CA 1
ATOM 2302 C C . LEU A 1 285 ? 46.118 19.148 16.199 1.00 14.76 283 LEU A C 1
ATOM 2303 O O . LEU A 1 285 ? 47.078 18.386 16.113 1.00 13.95 283 LEU A O 1
ATOM 2308 N N . GLY A 1 286 ? 45.355 19.223 17.285 1.00 15.08 284 GLY A N 1
ATOM 2309 C CA . GLY A 1 286 ? 45.597 18.380 18.459 1.00 15.03 284 GLY A CA 1
ATOM 2310 C C . GLY A 1 286 ? 45.472 16.905 18.168 1.00 14.27 284 GLY A C 1
ATOM 2311 O O . GLY A 1 286 ? 46.225 16.088 18.704 1.00 14.64 284 GLY A O 1
ATOM 2312 N N . SER A 1 287 ? 44.529 16.559 17.299 1.00 13.98 285 SER A N 1
ATOM 2313 C CA . SER A 1 287 ? 44.344 15.178 16.880 1.00 13.73 285 SER A CA 1
ATOM 2314 C C . SER A 1 287 ? 45.531 14.674 16.065 1.00 12.62 285 SER A C 1
ATOM 2315 O O . SER A 1 287 ? 45.971 13.548 16.244 1.00 12.08 285 SER A O 1
ATOM 2318 N N . MET A 1 288 ? 46.055 15.516 15.182 1.00 12.55 286 MET A N 1
ATOM 2319 C CA . MET A 1 288 ? 47.229 15.155 14.405 1.00 12.36 286 MET A CA 1
ATOM 2320 C C . MET A 1 288 ? 48.400 14.911 15.343 1.00 12.26 286 MET A C 1
ATOM 2321 O O . MET A 1 288 ? 49.105 13.924 15.192 1.00 11.22 286 MET A O 1
ATOM 2326 N N . ARG A 1 289 ? 48.585 15.783 16.329 1.00 13.52 287 ARG A N 1
ATOM 2327 C CA . ARG A 1 289 ? 49.669 15.597 17.294 1.00 14.01 287 ARG A CA 1
ATOM 2328 C C . ARG A 1 289 ? 49.512 14.287 18.075 1.00 13.06 287 ARG A C 1
ATOM 2329 O O . ARG A 1 289 ? 50.482 13.547 18.257 1.00 12.65 287 ARG A O 1
ATOM 2337 N N . ARG A 1 290 ? 48.299 13.992 18.526 1.00 12.70 288 ARG A N 1
ATOM 2338 C CA . ARG A 1 290 ? 48.033 12.751 19.247 1.00 12.61 288 ARG A CA 1
ATOM 2339 C C . ARG A 1 290 ? 48.331 11.531 18.390 1.00 11.80 288 ARG A C 1
ATOM 2340 O O . ARG A 1 290 ? 48.973 10.582 18.845 1.00 11.39 288 ARG A O 1
ATOM 2348 N N . MET A 1 291 ? 47.878 11.549 17.145 1.00 11.18 289 MET A N 1
ATOM 2349 C CA . MET A 1 291 ? 48.172 10.448 16.235 1.00 10.65 289 MET A CA 1
ATOM 2350 C C . MET A 1 291 ? 49.669 10.224 16.123 1.00 10.34 289 MET A C 1
ATOM 2351 O O . MET A 1 291 ? 50.138 9.085 16.169 1.00 10.25 289 MET A O 1
ATOM 2356 N N . LEU A 1 292 ? 50.427 11.307 15.958 1.00 10.69 290 LEU A N 1
ATOM 2357 C CA . LEU A 1 292 ? 51.863 11.167 15.769 1.00 11.25 290 LEU A CA 1
ATOM 2358 C C . LEU A 1 292 ? 52.545 10.667 17.040 1.00 11.77 290 LEU A C 1
ATOM 2359 O O . LEU A 1 292 ? 53.481 9.868 16.957 1.00 12.63 290 LEU A O 1
ATOM 2364 N N . GLU A 1 293 ? 52.055 11.084 18.207 1.00 12.25 291 GLU A N 1
ATOM 2365 C CA . GLU A 1 293 ? 52.541 10.527 19.477 1.00 13.45 291 GLU A CA 1
ATOM 2366 C C . GLU A 1 293 ? 52.352 9.006 19.535 1.00 13.11 291 GLU A C 1
ATOM 2367 O O . GLU A 1 293 ? 53.223 8.263 19.962 1.00 13.91 291 GLU A O 1
ATOM 2373 N N . ILE A 1 294 ? 51.191 8.549 19.111 1.00 12.04 292 ILE A N 1
ATOM 2374 C CA . ILE A 1 294 ? 50.895 7.125 19.097 1.00 12.22 292 ILE A CA 1
ATOM 2375 C C . ILE A 1 294 ? 51.793 6.370 18.110 1.00 12.43 292 ILE A C 1
ATOM 2376 O O . ILE A 1 294 ? 52.378 5.334 18.449 1.00 12.50 292 ILE A O 1
ATOM 2381 N N . LEU A 1 295 ? 51.912 6.887 16.893 1.00 12.15 293 LEU A N 1
ATOM 2382 C CA . LEU A 1 295 ? 52.762 6.246 15.885 1.00 12.93 293 LEU A CA 1
ATOM 2383 C C . LEU A 1 295 ? 54.215 6.208 16.345 1.00 13.34 293 LEU A C 1
ATOM 2384 O O . LEU A 1 295 ? 54.898 5.201 16.178 1.00 13.37 293 LEU A O 1
ATOM 2389 N N . SER A 1 296 ? 54.692 7.303 16.920 1.00 13.90 294 SER A N 1
ATOM 2390 C CA . SER A 1 296 ? 56.065 7.347 17.405 1.00 14.56 294 SER A CA 1
ATOM 2391 C C . SER A 1 296 ? 56.314 6.291 18.480 1.00 14.94 294 SER A C 1
ATOM 2392 O O . SER A 1 296 ? 57.366 5.642 18.493 1.00 15.99 294 SER A O 1
ATOM 2395 N N . ARG A 1 297 ? 55.362 6.152 19.395 1.00 14.96 295 ARG A N 1
ATOM 2396 C CA . ARG A 1 297 ? 55.466 5.218 20.507 1.00 16.01 295 ARG A CA 1
ATOM 2397 C C . ARG A 1 297 ? 55.422 3.765 20.039 1.00 16.60 295 ARG A C 1
ATOM 2398 O O . ARG A 1 297 ? 56.110 2.919 20.596 1.00 17.11 295 ARG A O 1
ATOM 2406 N N . GLN A 1 298 ? 54.621 3.483 19.016 1.00 16.66 296 GLN A N 1
ATOM 2407 C CA . GLN A 1 298 ? 54.333 2.097 18.635 1.00 17.71 296 GLN A CA 1
ATOM 2408 C C . GLN A 1 298 ? 54.979 1.608 17.337 1.00 18.82 296 GLN A C 1
ATOM 2409 O O . GLN A 1 298 ? 55.009 0.400 17.091 1.00 19.33 296 GLN A O 1
ATOM 2415 N N . ALA A 1 299 ? 55.504 2.517 16.526 1.00 20.00 297 ALA A N 1
ATOM 2416 C CA . ALA A 1 299 ? 56.010 2.143 15.205 1.00 20.57 297 ALA A CA 1
ATOM 2417 C C . ALA A 1 299 ? 57.295 1.351 15.320 1.00 22.27 297 ALA A C 1
ATOM 2418 O O . ALA A 1 299 ? 58.140 1.662 16.157 1.00 23.52 297 ALA A O 1
ATOM 2420 N N . LEU A 1 300 ? 57.513 0.406 14.549 1.00 27.43 298 LEU A N 1
#

B-factor: mean 16.8, std 6.64, range [7.72, 51.39]

Radius of gyration: 18.46 Å; Cα contacts (8 Å, |Δi|>4): 631; chains: 1; bounding box: 61×42×49 Å

GO terms:
  GO:0044550 secondary metabolite biosynthetic process (P, IMP)

InterPro domains:
  IPR001279 Metallo-beta-lactamase [PF00753] (18-221)
  IPR001279 Metallo-beta-lactamase [SM00849] (21-221)
  IPR036866 Ribonuclease Z/Hydroxyacylglutathione hydrolase-like [G3DSA:3.60.15.10] (1-301)
  IPR036866 Ribonuclease Z/Hydroxyacylglutathione hydrolase-like [SSF56281] (14-269)
  IPR050855 Metallo-beta-lactamase type 2-like [PTHR42951] (20-232)

Foldseek 3Di:
DDDQFDQDAADPDPQWGWFFHLFQTWIWGRQDPQAIEIEFAAFQQCQVRRVVSCVVPHVALCRYAEYEFFAQALGGRRNQQQCQVVRVRYEYEFAPVNLVLLVDPVSVVVSVVLSVVLHDPPDDGDDGDRSNPGRYDHDDAQDWDCRHPQFIWGWHDQDFLHRGGIKIAGLNQLAIARECLLADQDPVPRAHDHRGQDAPVSSLVSLVVVLPRDFGQWYHYSHRGIGGDVSRRCRSVRSNVNLVVVLVVLVVVVVVPDDLLVVLVVCLVVPVVSCVSRGPSVVSSVSSSSSSVNSVVPD

Organism: Pseudomonas aeruginosa (strain ATCC 15692 / DSM 22644 / CIP 104116 / JCM 14847 / LMG 12228 / 1C / PRS 101 / PAO1) (NCBI:txid208964)

Solvent-accessible surface area: 13335 Å² total

CATH classification: 3.60.15.10

Sequence (299 aa):
GSSMMLRLSAPGQLDDDLCLLGDVQVPVFLLRLGEASWALVEGGISRDAELVWADLCRWVADPSSQVHYWLITHKHYDHCGLLPYLCPRLPNVQVLASERTCQAWKSESAVRVVERLNRQLLRAEQRLPEACAWDALPVRAVADGEWLELGPRHRLQVIEAHGHSDDHVVFYDVRRRRLFCGDALGEFDEAEGVWRPLVFDDDMEAYLESLERLQRLPTLLQLIPGHGGLLRGRLAADGAESAYTECLRLCCRRLLLWRQSMGESLDELSEELHRAWGGQSVDFLPGELHLGSMRRMLEILSRQA

Secondary structure (P-SEA, 3-state):
cccccccccccccccbbbcccccbbbbbbbcccccccccccccccaaaaaaaaaaacccccccccbbbbccccccccccccccccccccbbbbbcaaaaaaaacaaaaaaaaaaaaaaccccccccccccccccbbbbbcccccccccccbbbbbbbbcccccbbbbbbcccccccccccccccccccccbbbbbccccaaaaaaaaaaaaacccccbbbcccccccccccccaaaaaaaaaaaaaaaaaaaaaaacccaaaaaaaaaaaccccccccccaaaaaaaaaaaaaaaaacc